Protein AF-0000000066665556 (afdb_homodimer)

Nearest PDB structures (foldseek):
  4lws-assembly3_A  TM=8.746E-01  e=1.032E-02  Thermomonospora curvata DSM 43183
  4j11-assembly1_B  TM=8.451E-01  e=8.480E-02  Bacillus anthracis str. Sterne
  4j7k-assembly1_B  TM=8.443E-01  e=8.480E-02  Bacillus anthracis str. Sterne
  3fav-assembly2_C  TM=8.714E-01  e=1.021E-01  Mycobacterium tuberculosis H37Rv
  4lws-assembly3_A  TM=8.741E-01  e=1.032E-02  Thermomonospora curvata DSM 43183

Foldseek 3Di:
DPPPPPPLPQPPPVLVVVLVVLVVVLVVLVVVLVVVVVVLVVCLVPDDDDVNVVVVVVNVVVSVVSVVVNVVSVVSSVVSVVSNVVSVVVVVVVVVVVVVVPPD/DPPPPPPLPQPPPVLVVVLVVLVVVLVVLVVVLVVVVVVLVVCLVPDDDDVNVVVVVVNVVVSVVSVVVNVVSVVSSVVSVVSNVVSVVVVVVVVVVVVVVPPD

Solvent-accessible surface area (backbone atoms only — not comparable to full-atom values): 11334 Å² total; per-residue (Å²): 131,77,70,74,72,77,73,75,70,71,64,52,74,61,50,58,52,48,33,51,49,36,50,50,51,40,50,51,49,53,52,48,52,51,53,47,49,52,50,51,56,55,46,57,75,77,48,73,59,71,66,42,53,52,43,52,51,36,47,51,51,26,53,54,31,47,50,51,26,42,53,32,33,51,52,42,34,50,53,42,49,52,50,53,53,52,37,52,53,53,52,55,50,51,53,55,53,50,62,60,62,69,58,123,131,79,70,76,73,78,73,77,70,71,63,52,73,61,52,59,51,48,33,51,50,36,51,50,52,41,51,52,48,53,52,48,51,51,54,47,49,53,52,52,55,57,45,58,74,76,46,71,60,73,65,41,52,53,45,53,51,36,48,52,51,26,53,55,30,46,48,52,26,41,52,32,33,50,51,42,34,51,54,42,50,52,50,51,52,52,36,53,53,52,53,55,50,52,52,55,52,51,62,60,62,69,61,124

Structure (mmCIF, N/CA/C/O backbone):
data_AF-0000000066665556-model_v1
#
loop_
_entity.id
_entity.type
_entity.pdbx_description
1 polymer 'ESAT-6-like protein'
#
loop_
_atom_site.group_PDB
_atom_site.id
_atom_site.type_symbol
_atom_site.label_atom_id
_atom_site.label_alt_id
_atom_site.label_comp_id
_atom_site.label_asym_id
_atom_site.label_entity_id
_atom_site.label_seq_id
_atom_site.pdbx_PDB_ins_code
_atom_site.Cartn_x
_atom_site.Cartn_y
_atom_site.Cartn_z
_atom_site.occupancy
_atom_site.B_iso_or_equiv
_atom_site.auth_seq_id
_atom_site.auth_comp_id
_atom_site.auth_asym_id
_atom_site.auth_atom_id
_atom_site.pdbx_PDB_model_num
ATOM 1 N N . MET A 1 1 ? 15.117 -45.438 -20.188 1 34.03 1 MET A N 1
ATOM 2 C CA . MET A 1 1 ? 14.805 -44.562 -19.062 1 34.03 1 MET A CA 1
ATOM 3 C C . MET A 1 1 ? 13.797 -43.5 -19.484 1 34.03 1 MET A C 1
ATOM 5 O O . MET A 1 1 ? 14.062 -42.688 -20.391 1 34.03 1 MET A O 1
ATOM 9 N N . THR A 1 2 ? 12.492 -43.781 -19.547 1 37.41 2 THR A N 1
ATOM 10 C CA . THR A 1 2 ? 11.391 -42.938 -19.984 1 37.41 2 THR A CA 1
ATOM 11 C C . THR A 1 2 ? 11.438 -41.594 -19.297 1 37.41 2 THR A C 1
ATOM 13 O O . THR A 1 2 ? 11.641 -41.5 -18.094 1 37.41 2 THR A O 1
ATOM 16 N N . ASP A 1 3 ? 12.016 -40.594 -19.922 1 39.34 3 ASP A N 1
ATOM 17 C CA . ASP A 1 3 ? 11.992 -39.25 -19.422 1 39.34 3 ASP A CA 1
ATOM 18 C C . ASP A 1 3 ? 10.68 -38.938 -18.703 1 39.34 3 ASP A C 1
ATOM 20 O O . ASP A 1 3 ? 9.602 -39.219 -19.219 1 39.34 3 ASP A O 1
ATOM 24 N N . PRO A 1 4 ? 10.656 -39.125 -17.344 1 40.84 4 PRO A N 1
ATOM 25 C CA . PRO A 1 4 ? 9.406 -38.844 -16.625 1 40.84 4 PRO A CA 1
ATOM 26 C C . PRO A 1 4 ? 8.594 -37.719 -17.25 1 40.84 4 PRO A C 1
ATOM 28 O O . PRO A 1 4 ? 9.172 -36.75 -17.766 1 40.84 4 PRO A O 1
ATOM 31 N N . ALA A 1 5 ? 7.605 -37.969 -18.078 1 41.66 5 ALA A N 1
ATOM 32 C CA . ALA A 1 5 ? 6.629 -37.062 -18.656 1 41.66 5 ALA A CA 1
ATOM 33 C C . ALA A 1 5 ? 6.371 -35.875 -17.734 1 41.66 5 ALA A C 1
ATOM 35 O O . ALA A 1 5 ? 6.148 -36.062 -16.531 1 41.66 5 ALA A O 1
ATOM 36 N N . VAL A 1 6 ? 7.129 -34.875 -17.672 1 41.03 6 VAL A N 1
ATOM 37 C CA . VAL A 1 6 ? 6.828 -33.625 -17 1 41.03 6 VAL A CA 1
ATOM 38 C C . VAL A 1 6 ? 5.324 -33.375 -17.031 1 41.03 6 VAL A C 1
ATOM 40 O O . VAL A 1 6 ? 4.754 -33.125 -18.094 1 41.03 6 VAL A O 1
ATOM 43 N N . THR A 1 7 ? 4.438 -34.25 -16.562 1 43.06 7 THR A N 1
ATOM 44 C CA . THR A 1 7 ? 3.018 -33.969 -16.375 1 43.06 7 THR A CA 1
ATOM 45 C C . THR A 1 7 ? 2.811 -32.5 -15.961 1 43.06 7 THR A C 1
ATOM 47 O O . THR A 1 7 ? 3.365 -32.062 -14.953 1 43.06 7 THR A O 1
ATOM 50 N N . PHE A 1 8 ? 3.012 -31.469 -16.766 1 47.81 8 PHE A N 1
ATOM 51 C CA . PHE A 1 8 ? 2.689 -30.062 -16.547 1 47.81 8 PHE A CA 1
ATOM 52 C C . PHE A 1 8 ? 1.391 -29.922 -15.766 1 47.81 8 PHE A C 1
ATOM 54 O O . PHE A 1 8 ? 0.344 -30.406 -16.188 1 47.81 8 PHE A O 1
ATOM 61 N N . ALA A 1 9 ? 1.322 -30.125 -14.594 1 50 9 ALA A N 1
ATOM 62 C CA . ALA A 1 9 ? 0.2 -29.969 -13.68 1 50 9 ALA A CA 1
ATOM 63 C C . ALA A 1 9 ? -0.62 -28.719 -14.031 1 50 9 ALA A C 1
ATOM 65 O O . ALA A 1 9 ? -0.061 -27.672 -14.328 1 50 9 ALA A O 1
ATOM 66 N N . LEU A 1 10 ? -1.85 -28.766 -14.555 1 59.59 10 LEU A N 1
ATOM 67 C CA . LEU A 1 10 ? -2.902 -27.766 -14.727 1 59.59 10 LEU A CA 1
ATOM 68 C C . LEU A 1 10 ? -2.793 -26.672 -13.68 1 59.59 10 LEU A C 1
ATOM 70 O O . LEU A 1 10 ? -2.52 -26.953 -12.508 1 59.59 10 LEU A O 1
ATOM 74 N N . VAL A 1 11 ? -2.348 -25.547 -14.164 1 63.66 11 VAL A N 1
ATOM 75 C CA . VAL A 1 11 ? -2.416 -24.406 -13.242 1 63.66 11 VAL A CA 1
ATOM 76 C C . VAL A 1 11 ? -3.748 -24.438 -12.492 1 63.66 11 VAL A C 1
ATOM 78 O O . VAL A 1 11 ? -4.816 -24.453 -13.117 1 63.66 11 VAL A O 1
ATOM 81 N N . PRO A 1 12 ? -3.773 -24.688 -11.109 1 71.12 12 PRO A N 1
ATOM 82 C CA . PRO A 1 12 ? -5.012 -24.672 -10.328 1 71.12 12 PRO A CA 1
ATOM 83 C C . PRO A 1 12 ? -5.828 -23.406 -10.547 1 71.12 12 PRO A C 1
ATOM 85 O O . PRO A 1 12 ? -5.27 -22.359 -10.859 1 71.12 12 PRO A O 1
ATOM 88 N N . ASP A 1 13 ? -7.18 -23.547 -10.695 1 81.5 13 ASP A N 1
ATOM 89 C CA . ASP A 1 13 ? -8.109 -22.422 -10.703 1 81.5 13 ASP A CA 1
ATOM 90 C C . ASP A 1 13 ? -7.688 -21.344 -9.703 1 81.5 13 ASP A C 1
ATOM 92 O O . ASP A 1 13 ? -7.965 -20.156 -9.898 1 81.5 13 ASP A O 1
ATOM 96 N N . GLU A 1 14 ? -6.91 -21.766 -8.773 1 85.5 14 GLU A N 1
ATOM 97 C CA . GLU A 1 14 ? -6.461 -20.891 -7.695 1 85.5 14 GLU A CA 1
ATOM 98 C C . GLU A 1 14 ? -5.449 -19.859 -8.203 1 85.5 14 GLU A C 1
ATOM 100 O O . GLU A 1 14 ? -5.355 -18.75 -7.668 1 85.5 14 GLU A O 1
ATOM 105 N N . VAL A 1 15 ? -4.766 -20.203 -9.281 1 90.25 15 VAL A N 1
ATOM 106 C CA . VAL A 1 15 ? -3.783 -19.281 -9.844 1 90.25 15 VAL A CA 1
ATOM 107 C C . VAL A 1 15 ? -4.496 -18.125 -10.547 1 90.25 15 VAL A C 1
ATOM 109 O O . VAL A 1 15 ? -4.09 -16.969 -10.43 1 90.25 15 VAL A O 1
ATOM 112 N N . THR A 1 16 ? -5.492 -18.5 -11.227 1 88.75 16 THR A N 1
ATOM 113 C CA . THR A 1 16 ? -6.289 -17.469 -11.883 1 88.75 16 THR A CA 1
ATOM 114 C C . THR A 1 16 ? -6.918 -16.531 -10.859 1 88.75 16 THR A C 1
ATOM 116 O O . THR A 1 16 ? -6.922 -15.312 -11.039 1 88.75 16 THR A O 1
ATOM 119 N N . ASP A 1 17 ? -7.414 -17.031 -9.758 1 92 17 ASP A N 1
ATOM 120 C CA . ASP A 1 17 ? -7.984 -16.234 -8.688 1 92 17 ASP A CA 1
ATOM 121 C C . ASP A 1 17 ? -6.926 -15.312 -8.07 1 92 17 ASP A C 1
ATOM 123 O O . ASP A 1 17 ? -7.211 -14.156 -7.754 1 92 17 ASP A O 1
ATOM 127 N N . ALA A 1 18 ? -5.777 -15.844 -7.918 1 94.06 18 ALA A N 1
ATOM 128 C CA . ALA A 1 18 ? -4.676 -15.047 -7.391 1 94.06 18 ALA A CA 1
ATOM 129 C C . ALA A 1 18 ? -4.359 -13.875 -8.312 1 94.06 18 ALA A C 1
ATOM 131 O O . ALA A 1 18 ? -4.062 -12.773 -7.848 1 94.06 18 ALA A O 1
ATOM 132 N N . GLY A 1 19 ? -4.363 -14.148 -9.586 1 94.12 19 GLY A N 1
ATOM 133 C CA . GLY A 1 19 ? -4.16 -13.078 -10.547 1 94.12 19 GLY A CA 1
ATOM 134 C C . GLY A 1 19 ? -5.18 -11.961 -10.422 1 94.12 19 GLY A C 1
ATOM 135 O O . GLY A 1 19 ? -4.824 -10.781 -10.461 1 94.12 19 GLY A O 1
ATOM 136 N N . ARG A 1 20 ? -6.379 -12.391 -10.242 1 93.75 20 ARG A N 1
ATOM 137 C CA . ARG A 1 20 ? -7.434 -11.398 -10.07 1 93.75 20 ARG A CA 1
ATOM 138 C C . ARG A 1 20 ? -7.219 -10.586 -8.789 1 93.75 20 ARG A C 1
ATOM 140 O O . ARG A 1 20 ? -7.402 -9.367 -8.781 1 93.75 20 ARG A O 1
ATOM 147 N N . TYR A 1 21 ? -6.902 -11.289 -7.785 1 94.12 21 TYR A N 1
ATOM 148 C CA . TYR A 1 21 ? -6.637 -10.625 -6.516 1 94.12 21 TYR A CA 1
ATOM 149 C C . TYR A 1 21 ? -5.523 -9.594 -6.66 1 94.12 21 TYR A C 1
ATOM 151 O O . TYR A 1 21 ? -5.648 -8.469 -6.18 1 94.12 21 TYR A O 1
ATOM 159 N N . VAL A 1 22 ? -4.457 -9.906 -7.309 1 96.44 22 VAL A N 1
ATOM 160 C CA . VAL A 1 22 ? -3.305 -9.031 -7.484 1 96.44 22 VAL A CA 1
ATOM 161 C C . VAL A 1 22 ? -3.709 -7.797 -8.289 1 96.44 22 VAL A C 1
ATOM 163 O O . VAL A 1 22 ? -3.33 -6.676 -7.957 1 96.44 22 VAL A O 1
ATOM 166 N N . GLN A 1 23 ? -4.477 -8.023 -9.266 1 95.38 23 GLN A N 1
ATOM 167 C CA . GLN A 1 23 ? -4.934 -6.914 -10.094 1 95.38 23 GLN A CA 1
ATOM 168 C C . GLN A 1 23 ? -5.816 -5.961 -9.297 1 95.38 23 GLN A C 1
ATOM 170 O O . GLN A 1 23 ? -5.688 -4.738 -9.414 1 95.38 23 GLN A O 1
ATOM 175 N N . GLN A 1 24 ? -6.66 -6.559 -8.508 1 95.69 24 GLN A N 1
ATOM 176 C CA . GLN A 1 24 ? -7.539 -5.742 -7.68 1 95.69 24 GLN A CA 1
ATOM 177 C C . GLN A 1 24 ? -6.742 -4.961 -6.641 1 95.69 24 GLN A C 1
ATOM 179 O O . GLN A 1 24 ? -7.035 -3.793 -6.375 1 95.69 24 GLN A O 1
ATOM 184 N N . ALA A 1 25 ? -5.805 -5.578 -6.066 1 95.69 25 ALA A N 1
ATOM 185 C CA . ALA A 1 25 ? -4.953 -4.914 -5.082 1 95.69 25 ALA A CA 1
ATOM 186 C C . ALA A 1 25 ? -4.207 -3.736 -5.703 1 95.69 25 ALA A C 1
ATOM 188 O O . ALA A 1 25 ? -4.145 -2.654 -5.117 1 95.69 25 ALA A O 1
ATOM 189 N N . ALA A 1 26 ? -3.666 -3.887 -6.891 1 95.62 26 ALA A N 1
ATOM 190 C CA . ALA A 1 26 ? -2.955 -2.82 -7.594 1 95.62 26 ALA A CA 1
ATOM 191 C C . ALA A 1 26 ? -3.885 -1.649 -7.895 1 95.62 26 ALA A C 1
ATOM 193 O O . ALA A 1 26 ? -3.521 -0.49 -7.691 1 95.62 26 ALA A O 1
ATOM 194 N N . ALA A 1 27 ? -5.039 -2.027 -8.32 1 95.81 27 ALA A N 1
ATOM 195 C CA . ALA A 1 27 ? -6.016 -0.994 -8.656 1 95.81 27 ALA A CA 1
ATOM 196 C C . ALA A 1 27 ? -6.402 -0.188 -7.418 1 95.81 27 ALA A C 1
ATOM 198 O O . ALA A 1 27 ? -6.504 1.04 -7.477 1 95.81 27 ALA A O 1
ATOM 199 N N . ASN A 1 28 ? -6.668 -0.927 -6.328 1 95 28 ASN A N 1
ATOM 200 C CA . ASN A 1 28 ? -7.012 -0.262 -5.074 1 95 28 ASN A CA 1
ATOM 201 C C . ASN A 1 28 ? -5.887 0.656 -4.602 1 95 28 ASN A C 1
ATOM 203 O O . ASN A 1 28 ? -6.145 1.74 -4.078 1 95 28 ASN A O 1
ATOM 207 N N . LEU A 1 29 ? -4.699 0.235 -4.809 1 95.69 29 LEU A N 1
ATOM 208 C CA . LEU A 1 29 ? -3.545 1.031 -4.406 1 95.69 29 LEU A CA 1
ATOM 209 C C . LEU A 1 29 ? -3.48 2.334 -5.195 1 95.69 29 LEU A C 1
ATOM 211 O O . LEU A 1 29 ? -3.309 3.408 -4.613 1 95.69 29 LEU A O 1
ATOM 215 N N . VAL A 1 30 ? -3.631 2.271 -6.469 1 95.19 30 VAL A N 1
ATOM 216 C CA . VAL A 1 30 ? -3.57 3.447 -7.332 1 95.19 30 VAL A CA 1
ATOM 217 C C . VAL A 1 30 ? -4.684 4.422 -6.961 1 95.19 30 VAL A C 1
ATOM 219 O O . VAL A 1 30 ? -4.457 5.629 -6.859 1 95.19 30 VAL A O 1
ATOM 222 N N . ALA A 1 31 ? -5.836 3.885 -6.742 1 95.38 31 ALA A N 1
ATOM 223 C CA . ALA A 1 31 ? -6.969 4.711 -6.344 1 95.38 31 ALA A CA 1
ATOM 224 C C . ALA A 1 31 ? -6.707 5.398 -5.008 1 95.38 31 ALA A C 1
ATOM 226 O O . ALA A 1 31 ? -7.008 6.586 -4.84 1 95.38 31 ALA A O 1
ATOM 227 N N . GLY A 1 32 ? -6.125 4.645 -4.078 1 93.5 32 GLY A N 1
ATOM 228 C CA . GLY A 1 32 ? -5.773 5.211 -2.785 1 93.5 32 GLY A CA 1
ATOM 229 C C . GLY A 1 32 ? -4.734 6.312 -2.883 1 93.5 32 GLY A C 1
ATOM 230 O O . GLY A 1 32 ? -4.855 7.348 -2.221 1 93.5 32 GLY A O 1
ATOM 231 N N . LEU A 1 33 ? -3.768 6.137 -3.713 1 95.56 33 LEU A N 1
ATOM 232 C CA . LEU A 1 33 ? -2.721 7.137 -3.898 1 95.56 33 LEU A CA 1
ATOM 233 C C . LEU A 1 33 ? -3.293 8.414 -4.496 1 95.56 33 LEU A C 1
ATOM 235 O O . LEU A 1 33 ? -2.932 9.516 -4.078 1 95.56 33 LEU A O 1
ATOM 239 N N . ARG A 1 34 ? -4.148 8.203 -5.461 1 96.12 34 ARG A N 1
ATOM 240 C CA . ARG A 1 34 ? -4.777 9.359 -6.098 1 96.12 34 ARG A CA 1
ATOM 241 C C . ARG A 1 34 ? -5.613 10.148 -5.094 1 96.12 34 ARG A C 1
ATOM 243 O O . ARG A 1 34 ? -5.5 11.367 -5.008 1 96.12 34 ARG A O 1
ATOM 250 N N . SER A 1 35 ? -6.461 9.43 -4.371 1 95.25 35 SER A N 1
ATOM 251 C CA . SER A 1 35 ? -7.301 10.062 -3.354 1 95.25 35 SER A CA 1
ATOM 252 C C . SER A 1 35 ? -6.453 10.75 -2.293 1 95.25 35 SER A C 1
ATOM 254 O O . SER A 1 35 ? -6.754 11.875 -1.888 1 95.25 35 SER A O 1
ATOM 256 N N . GLY A 1 36 ? -5.395 1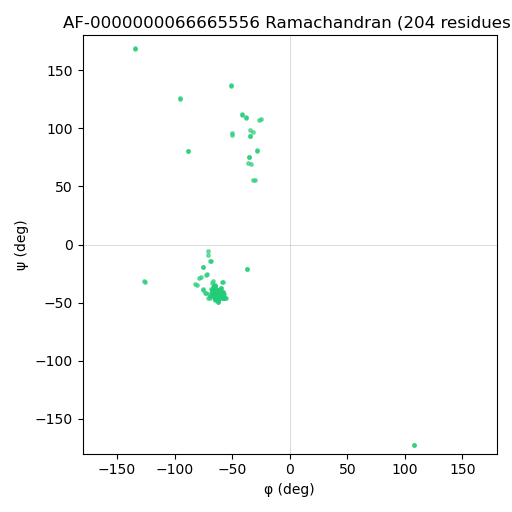0.078 -1.873 1 95.19 36 GLY A N 1
ATOM 257 C CA . GLY A 1 36 ? -4.492 10.664 -0.896 1 95.19 36 GLY A CA 1
ATOM 258 C C . GLY A 1 36 ? -3.807 11.922 -1.399 1 95.19 36 GLY A C 1
ATOM 259 O O . GLY A 1 36 ? -3.684 12.906 -0.665 1 95.19 36 GLY A O 1
ATOM 260 N N . SER A 1 37 ? -3.4 11.852 -2.617 1 96.5 37 SER A N 1
ATOM 261 C CA . SER A 1 37 ? -2.742 13.016 -3.201 1 96.5 37 SER A CA 1
ATOM 262 C C . SER A 1 37 ? -3.678 14.219 -3.236 1 96.5 37 SER A C 1
ATOM 264 O O . SER A 1 37 ? -3.268 15.336 -2.928 1 96.5 37 SER A O 1
ATOM 266 N N . ALA A 1 38 ? -4.902 13.984 -3.57 1 95.56 38 ALA A N 1
ATOM 267 C CA . ALA A 1 38 ? -5.891 15.055 -3.617 1 95.56 38 ALA A CA 1
ATO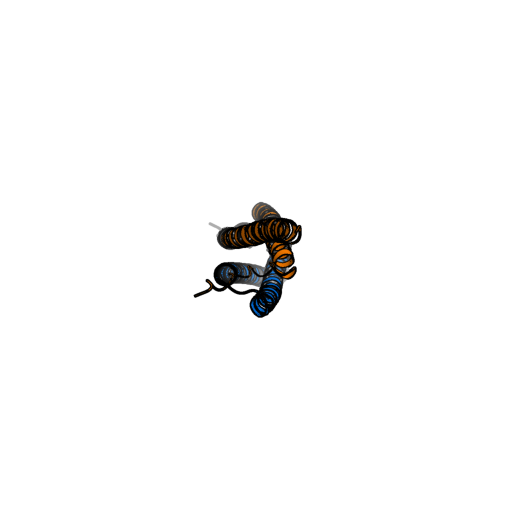M 268 C C . ALA A 1 38 ? -6.129 15.641 -2.23 1 95.56 38 ALA A C 1
ATOM 270 O O . ALA A 1 38 ? -6.227 16.859 -2.074 1 95.56 38 ALA A O 1
ATOM 271 N N . GLU A 1 39 ? -6.219 14.773 -1.275 1 92.19 39 GLU A N 1
ATOM 272 C CA . GLU A 1 39 ? -6.418 15.203 0.104 1 92.19 39 GLU A CA 1
ATOM 273 C C . GLU A 1 39 ? -5.242 16.047 0.592 1 92.19 39 GLU A C 1
ATOM 275 O O . GLU A 1 39 ? -5.438 17.109 1.179 1 92.19 39 GLU A O 1
ATOM 280 N N . VAL A 1 40 ? -4.039 15.625 0.329 1 95.25 40 VAL A N 1
ATOM 281 C CA . VAL A 1 40 ? -2.85 16.344 0.775 1 95.25 40 VAL A CA 1
ATOM 282 C C . VAL A 1 40 ? -2.752 17.688 0.054 1 95.25 40 VAL A C 1
ATOM 284 O O . VAL A 1 40 ? -2.447 18.703 0.672 1 95.25 40 VAL A O 1
ATOM 287 N N . ASP A 1 41 ? -3.012 17.688 -1.202 1 95.44 41 ASP A N 1
ATOM 288 C CA . ASP A 1 41 ? -3.004 18.938 -1.971 1 95.44 41 ASP A CA 1
ATOM 289 C C . ASP A 1 41 ? -3.988 19.938 -1.389 1 95.44 41 ASP A C 1
ATOM 291 O O . ASP A 1 41 ? -3.664 21.125 -1.258 1 95.44 41 ASP A O 1
ATOM 295 N N . GLY A 1 42 ? -5.188 19.469 -1.083 1 93.38 42 GLY A N 1
ATOM 296 C CA . GLY A 1 42 ? -6.18 20.328 -0.465 1 93.38 42 GLY A CA 1
ATOM 297 C C . GLY A 1 42 ? -5.746 20.875 0.885 1 93.38 42 GLY A C 1
ATOM 298 O O . GLY A 1 42 ? -5.914 22.062 1.17 1 93.38 42 GLY A O 1
ATOM 299 N N . LEU A 1 43 ? -5.176 20.062 1.647 1 93.06 43 LEU A N 1
ATOM 300 C CA . LEU A 1 43 ? -4.711 20.453 2.975 1 93.06 43 LEU A CA 1
ATOM 301 C C . LEU A 1 43 ? -3.625 21.516 2.877 1 93.06 43 LEU A C 1
ATOM 303 O O . LEU A 1 43 ? -3.602 22.469 3.672 1 93.06 43 LEU A O 1
ATOM 307 N N . MET A 1 44 ? -2.779 21.312 1.893 1 94 44 MET A N 1
ATOM 308 C CA . MET A 1 44 ? -1.646 22.219 1.735 1 94 44 MET A CA 1
ATOM 309 C C . MET A 1 44 ? -2.113 23.609 1.293 1 94 44 MET A C 1
ATOM 311 O O . MET A 1 44 ? -1.354 24.578 1.356 1 94 44 MET A O 1
ATOM 315 N N . THR A 1 45 ? -3.369 23.781 0.821 1 93 45 THR A N 1
ATOM 316 C CA . THR A 1 45 ? -3.908 25.094 0.433 1 93 45 THR A CA 1
ATOM 317 C C . THR A 1 45 ? -4.242 25.922 1.665 1 93 45 THR A C 1
ATOM 319 O O . THR A 1 45 ? -4.312 27.156 1.587 1 93 45 THR A O 1
ATOM 322 N N . THR A 1 46 ? -4.414 25.359 2.85 1 88.38 46 THR A N 1
ATOM 323 C CA . THR A 1 46 ? -4.887 26.078 4.02 1 88.38 46 THR A CA 1
ATOM 324 C C . THR A 1 46 ? -3.93 25.906 5.195 1 88.38 46 THR A C 1
ATOM 326 O O . THR A 1 46 ? -3.863 26.75 6.086 1 88.38 46 THR A O 1
ATOM 329 N N . TRP A 1 47 ? -3.283 24.797 5.293 1 90.88 47 TRP A N 1
ATOM 330 C CA . TRP A 1 47 ? -2.363 24.469 6.379 1 90.88 47 TRP A CA 1
ATOM 331 C C . TRP A 1 47 ? -0.926 24.797 5.996 1 90.88 47 TRP A C 1
ATOM 333 O O . TRP A 1 47 ? -0.42 24.328 4.977 1 90.88 47 TRP A O 1
ATOM 343 N N . HIS A 1 48 ? -0.289 25.578 6.809 1 91.5 48 HIS A N 1
ATOM 344 C CA . HIS A 1 48 ? 1.066 26.031 6.523 1 91.5 48 HIS A CA 1
ATOM 345 C C . HIS A 1 48 ? 1.964 25.906 7.75 1 91.5 48 HIS A C 1
ATOM 347 O O . HIS A 1 48 ? 1.483 25.609 8.844 1 91.5 48 HIS A O 1
ATOM 353 N N . GLY A 1 49 ? 3.322 26.078 7.488 1 91.38 49 GLY A N 1
ATOM 354 C CA . GLY A 1 49 ? 4.277 26.016 8.586 1 91.38 49 GLY A CA 1
ATOM 355 C C . GLY A 1 49 ? 5.121 24.766 8.586 1 91.38 49 GLY A C 1
ATOM 356 O O . GLY A 1 49 ? 5.043 23.953 7.656 1 91.38 49 GLY A O 1
ATOM 357 N N . THR A 1 50 ? 5.867 24.594 9.602 1 93.38 50 THR A N 1
ATOM 358 C CA . THR A 1 50 ? 6.867 23.531 9.68 1 93.38 50 THR A CA 1
ATOM 359 C C . THR A 1 50 ? 6.203 22.156 9.688 1 93.38 50 THR A C 1
ATOM 361 O O . THR A 1 50 ? 6.684 21.219 9.047 1 93.38 50 THR A O 1
ATOM 364 N N . ALA A 1 51 ? 5.152 22.094 10.406 1 93.31 51 ALA A N 1
ATOM 365 C CA . ALA A 1 51 ? 4.457 20.797 10.484 1 93.31 51 ALA A CA 1
ATOM 366 C C . ALA A 1 51 ? 3.855 20.422 9.133 1 93.31 51 ALA A C 1
ATOM 368 O O . ALA A 1 51 ? 3.895 19.266 8.734 1 93.31 51 ALA A O 1
ATOM 369 N N . ALA A 1 52 ? 3.275 21.328 8.469 1 93.88 52 ALA A N 1
ATOM 370 C CA . ALA A 1 52 ? 2.713 21.109 7.141 1 93.88 52 ALA A CA 1
ATOM 371 C C . ALA A 1 52 ? 3.781 20.625 6.164 1 93.88 52 ALA A C 1
ATOM 373 O O . ALA A 1 52 ? 3.555 19.688 5.398 1 93.88 52 ALA A O 1
ATOM 374 N N . THR A 1 53 ? 4.91 21.266 6.199 1 96.44 53 THR A N 1
ATOM 375 C CA . THR A 1 53 ? 6.023 20.875 5.336 1 96.44 53 THR A CA 1
ATOM 376 C C . THR A 1 53 ? 6.48 19.453 5.637 1 96.44 53 THR A C 1
ATOM 378 O O . THR A 1 53 ? 6.723 18.672 4.719 1 96.44 53 THR A O 1
ATOM 381 N N . ALA A 1 54 ? 6.57 19.172 6.871 1 97 54 ALA A N 1
ATOM 382 C CA . ALA A 1 54 ? 6.965 17.812 7.266 1 97 54 ALA A CA 1
ATOM 383 C C . ALA A 1 54 ? 5.934 16.781 6.809 1 97 54 ALA A C 1
ATOM 385 O O . ALA A 1 54 ? 6.293 15.688 6.387 1 97 54 ALA A O 1
ATOM 386 N N . TYR A 1 55 ? 4.711 17.188 6.949 1 96.81 55 TYR A N 1
ATOM 387 C CA . TYR A 1 55 ? 3.641 16.297 6.527 1 96.81 55 TYR A CA 1
ATOM 388 C C . TYR A 1 55 ? 3.695 16.047 5.023 1 96.81 55 TYR A C 1
ATOM 390 O O . TYR A 1 55 ? 3.545 14.922 4.566 1 96.81 55 TYR A O 1
ATOM 398 N N . ALA A 1 56 ? 3.854 17 4.23 1 97.19 56 ALA A N 1
ATOM 399 C CA . ALA A 1 56 ? 3.953 16.859 2.781 1 97.19 56 ALA A CA 1
ATOM 400 C C . ALA A 1 56 ? 5.137 15.977 2.395 1 97.19 56 ALA A C 1
ATOM 402 O O . ALA A 1 56 ? 5.035 15.156 1.48 1 97.19 56 ALA A O 1
ATOM 403 N N . ALA A 1 57 ? 6.176 16.172 3.072 1 97.94 57 ALA A N 1
ATOM 404 C CA . ALA A 1 57 ? 7.359 15.344 2.816 1 97.94 57 ALA A CA 1
ATOM 405 C C . ALA A 1 57 ? 7.094 13.883 3.154 1 97.94 57 ALA A C 1
ATOM 407 O O . ALA A 1 57 ? 7.516 12.984 2.424 1 97.94 57 ALA A O 1
ATOM 408 N N . ALA A 1 58 ? 6.398 13.695 4.25 1 97.62 58 ALA A N 1
ATOM 409 C CA . ALA A 1 58 ? 6.051 12.336 4.645 1 97.62 58 ALA A CA 1
ATOM 410 C C . ALA A 1 58 ? 5.102 11.695 3.635 1 97.62 58 ALA A C 1
ATOM 412 O O . ALA A 1 58 ? 5.188 10.5 3.361 1 97.62 58 ALA A O 1
ATOM 413 N N . TRP A 1 59 ? 4.238 12.555 3.129 1 97.75 59 TRP A N 1
ATOM 414 C CA . TRP A 1 59 ? 3.367 12.047 2.076 1 97.75 59 TRP A CA 1
ATOM 415 C C . TRP A 1 59 ? 4.176 11.648 0.847 1 97.75 59 TRP A C 1
ATOM 417 O O . TRP A 1 59 ? 3.914 10.609 0.234 1 97.75 59 TRP A O 1
ATOM 427 N N . ASP A 1 60 ? 5.102 12.445 0.473 1 97.81 60 ASP A N 1
ATOM 428 C CA . ASP A 1 60 ? 5.941 12.117 -0.674 1 97.81 60 ASP A CA 1
ATOM 429 C C . ASP A 1 60 ? 6.656 10.781 -0.462 1 97.81 60 ASP A C 1
ATOM 431 O O . ASP A 1 60 ? 6.742 9.969 -1.38 1 97.81 60 ASP A O 1
ATOM 435 N N . GLU A 1 61 ? 7.121 10.562 0.699 1 97.5 61 GLU A N 1
ATOM 436 C CA . GLU A 1 61 ? 7.754 9.297 1.038 1 97.5 61 GLU A CA 1
ATOM 437 C C . GLU A 1 61 ? 6.766 8.133 0.932 1 97.5 61 GLU A C 1
ATOM 439 O O . GLU A 1 61 ? 7.086 7.086 0.369 1 97.5 61 GLU A O 1
ATOM 444 N N . THR A 1 62 ? 5.598 8.375 1.477 1 97.81 62 THR A N 1
ATOM 445 C CA . THR A 1 62 ? 4.539 7.375 1.398 1 97.81 62 THR A CA 1
ATOM 446 C C . THR A 1 62 ? 4.219 7.035 -0.055 1 97.81 62 THR A C 1
ATOM 448 O O . THR A 1 62 ? 4.105 5.863 -0.414 1 97.81 62 THR A O 1
ATOM 451 N N . HIS A 1 63 ? 4.094 8.062 -0.879 1 97.38 63 HIS A N 1
ATOM 452 C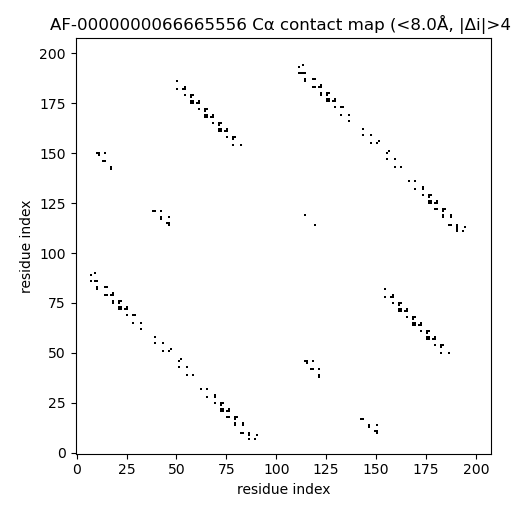 CA . HIS A 1 63 ? 3.768 7.906 -2.291 1 97.38 63 HIS A CA 1
ATOM 453 C C . HIS A 1 63 ? 4.832 7.086 -3.016 1 97.38 63 HIS A C 1
ATOM 455 O O . HIS A 1 63 ? 4.504 6.176 -3.779 1 97.38 63 HIS A O 1
ATOM 461 N N . ARG A 1 64 ? 6.082 7.332 -2.723 1 97.69 64 ARG A N 1
ATOM 462 C CA . ARG A 1 64 ? 7.176 6.598 -3.348 1 97.69 64 ARG A CA 1
ATOM 463 C C . ARG A 1 64 ? 7.164 5.133 -2.922 1 97.69 64 ARG A C 1
ATOM 465 O O . ARG A 1 64 ? 7.316 4.234 -3.754 1 97.69 64 ARG A O 1
ATOM 472 N N . ALA A 1 65 ? 6.949 4.93 -1.625 1 97.31 65 ALA A N 1
ATOM 473 C CA . ALA A 1 65 ? 6.887 3.559 -1.125 1 97.31 65 ALA A CA 1
ATOM 474 C C . ALA A 1 65 ? 5.719 2.799 -1.75 1 97.31 65 ALA A C 1
ATOM 476 O O . ALA A 1 65 ? 5.848 1.621 -2.09 1 97.31 65 ALA A O 1
ATOM 477 N N . ALA A 1 66 ? 4.602 3.447 -1.917 1 97.88 66 ALA A N 1
ATOM 478 C CA . ALA A 1 66 ? 3.42 2.818 -2.498 1 97.88 66 ALA A CA 1
ATOM 479 C C . ALA A 1 66 ? 3.664 2.43 -3.953 1 97.88 66 ALA A C 1
ATOM 481 O O . ALA A 1 66 ? 3.158 1.407 -4.422 1 97.88 66 ALA A O 1
ATOM 482 N N . LEU A 1 67 ? 4.418 3.254 -4.633 1 96.94 67 LEU A N 1
ATOM 483 C CA . LEU A 1 67 ? 4.73 2.938 -6.023 1 96.94 67 LEU A CA 1
ATOM 484 C C . LEU A 1 67 ? 5.582 1.675 -6.117 1 96.94 67 LEU A C 1
ATOM 486 O O . LEU A 1 67 ? 5.434 0.89 -7.055 1 96.94 67 LEU A O 1
ATOM 490 N N . SER A 1 68 ? 6.434 1.569 -5.172 1 97.25 68 SER A N 1
ATOM 491 C CA . SER A 1 68 ? 7.207 0.333 -5.129 1 97.25 68 SER A CA 1
ATOM 492 C C . SER A 1 68 ? 6.301 -0.879 -4.941 1 97.25 68 SER A C 1
ATOM 494 O O . SER A 1 68 ? 6.543 -1.938 -5.523 1 97.25 68 SER A O 1
ATOM 496 N N . VAL A 1 69 ? 5.281 -0.778 -4.141 1 97.44 69 VAL A N 1
ATOM 497 C CA . VAL A 1 69 ? 4.312 -1.853 -3.955 1 97.44 69 VAL A CA 1
ATOM 498 C C . VAL A 1 69 ? 3.602 -2.139 -5.277 1 97.44 69 VAL A C 1
ATOM 500 O O . VAL A 1 69 ? 3.418 -3.299 -5.648 1 97.44 69 VAL A O 1
ATOM 503 N N . PHE A 1 70 ? 3.242 -1.121 -5.988 1 96.62 70 PHE A N 1
ATOM 504 C CA . PHE A 1 70 ? 2.568 -1.275 -7.273 1 96.62 70 PHE A CA 1
ATOM 505 C C . PHE A 1 70 ? 3.432 -2.072 -8.242 1 96.62 70 PHE A C 1
ATOM 507 O O . PHE A 1 70 ? 2.939 -2.975 -8.922 1 96.62 70 PHE A O 1
ATOM 514 N N . GLU A 1 71 ? 4.695 -1.74 -8.281 1 97 71 GLU A N 1
ATOM 515 C CA . GLU A 1 71 ? 5.617 -2.436 -9.172 1 97 71 GLU A CA 1
ATOM 516 C C . GLU A 1 71 ? 5.707 -3.918 -8.828 1 97 71 GLU A C 1
ATOM 518 O O . GLU A 1 71 ? 5.711 -4.77 -9.719 1 97 71 GLU A O 1
ATOM 523 N N . ALA A 1 72 ? 5.793 -4.191 -7.562 1 97.25 72 ALA A N 1
ATOM 524 C CA . ALA A 1 72 ? 5.859 -5.586 -7.125 1 97.25 72 ALA A CA 1
ATOM 525 C C . ALA A 1 72 ? 4.57 -6.328 -7.465 1 97.25 72 ALA A C 1
ATOM 527 O O . ALA A 1 72 ? 4.605 -7.488 -7.887 1 97.25 72 ALA A O 1
ATOM 528 N N . LEU A 1 73 ? 3.434 -5.68 -7.336 1 97.56 73 LEU A N 1
ATOM 529 C CA . LEU A 1 73 ? 2.15 -6.273 -7.699 1 97.56 73 LEU A CA 1
ATOM 530 C C . LEU A 1 73 ? 2.074 -6.531 -9.203 1 97.56 73 LEU A C 1
ATOM 532 O O . LEU A 1 73 ? 1.541 -7.555 -9.633 1 97.56 73 LEU A O 1
ATOM 536 N N . ALA A 1 74 ? 2.584 -5.59 -9.945 1 96.12 74 ALA A N 1
ATOM 537 C CA . ALA A 1 74 ? 2.609 -5.754 -11.398 1 96.12 74 ALA A CA 1
ATOM 538 C C . ALA A 1 74 ? 3.457 -6.957 -11.797 1 96.12 74 ALA A C 1
ATOM 540 O O . ALA A 1 74 ? 3.061 -7.738 -12.664 1 96.12 74 ALA A O 1
ATOM 541 N N . ASP A 1 75 ? 4.574 -7.078 -11.164 1 96.44 75 ASP A N 1
ATOM 542 C CA . ASP A 1 75 ? 5.445 -8.227 -11.414 1 96.44 75 ASP A CA 1
ATOM 543 C C . ASP A 1 75 ? 4.734 -9.539 -11.094 1 96.44 75 ASP A C 1
ATOM 545 O O . ASP A 1 75 ? 4.859 -10.516 -11.828 1 96.44 75 ASP A O 1
ATOM 549 N N . MET A 1 76 ? 4.008 -9.539 -10.047 1 97.5 76 MET A N 1
ATOM 550 C CA . MET A 1 76 ? 3.262 -10.727 -9.648 1 97.5 76 MET A CA 1
ATOM 551 C C . MET A 1 76 ? 2.188 -11.062 -10.68 1 97.5 76 MET A C 1
ATOM 553 O O . MET A 1 76 ? 2.023 -12.227 -11.055 1 97.5 76 MET A O 1
ATOM 557 N N . ALA A 1 77 ? 1.468 -10.062 -11.062 1 95.69 77 ALA A N 1
ATOM 558 C CA . ALA A 1 77 ? 0.424 -10.266 -12.062 1 95.69 77 ALA A CA 1
ATOM 559 C C . ALA A 1 77 ? 1.005 -10.828 -13.359 1 95.69 77 ALA A C 1
ATOM 561 O O . ALA A 1 77 ? 0.417 -11.727 -13.969 1 95.69 77 ALA A O 1
ATOM 562 N N . GLU A 1 78 ? 2.125 -10.328 -13.773 1 95.88 78 GLU A N 1
ATOM 563 C CA . GLU A 1 78 ? 2.793 -10.805 -14.984 1 95.88 78 GLU A CA 1
ATOM 564 C C . GLU A 1 78 ? 3.184 -12.273 -14.852 1 95.88 78 GLU A C 1
ATOM 566 O O . GLU A 1 78 ? 2.969 -13.062 -15.773 1 95.88 78 GLU A O 1
ATOM 571 N N . LEU A 1 79 ? 3.783 -12.625 -13.758 1 94.25 79 LEU A N 1
ATOM 572 C CA . LEU A 1 79 ? 4.168 -14.008 -13.5 1 94.25 79 LEU A CA 1
ATOM 573 C C . LEU A 1 79 ? 2.959 -14.93 -13.602 1 94.25 79 LEU A C 1
ATOM 575 O O . LEU A 1 79 ? 3.021 -15.969 -14.266 1 94.25 79 LEU A O 1
ATOM 579 N N . LEU A 1 80 ? 1.859 -14.547 -13 1 94.38 80 LEU A N 1
ATOM 580 C CA . LEU A 1 80 ? 0.651 -15.367 -13.023 1 94.38 80 LEU A CA 1
ATOM 581 C C . LEU A 1 80 ? 0.078 -15.453 -14.43 1 94.38 80 LEU A C 1
ATOM 583 O O . LEU A 1 80 ? -0.457 -16.484 -14.828 1 94.38 80 LEU A O 1
ATOM 587 N N . GLY A 1 81 ? 0.146 -14.398 -15.156 1 92.81 81 GLY A N 1
ATOM 588 C CA . GLY A 1 81 ? -0.271 -14.414 -16.547 1 92.81 81 GLY A CA 1
ATOM 589 C C . GLY A 1 81 ? 0.504 -15.406 -17.391 1 92.81 81 GLY A C 1
ATOM 590 O O . GLY A 1 81 ? -0.083 -16.156 -18.188 1 92.81 81 GLY A O 1
ATOM 591 N N . VAL A 1 82 ? 1.747 -15.43 -17.266 1 91 82 VAL A N 1
ATOM 592 C CA . VAL A 1 82 ? 2.619 -16.344 -17.984 1 91 82 VAL A CA 1
ATOM 593 C C . VAL A 1 82 ? 2.264 -17.797 -17.625 1 91 82 VAL A C 1
ATOM 595 O O . VAL A 1 82 ? 2.205 -18.656 -18.5 1 91 82 VAL A O 1
ATOM 598 N N . VAL A 1 83 ? 2.027 -18.016 -16.359 1 91.38 83 VAL A N 1
ATOM 599 C CA . VAL A 1 83 ? 1.695 -19.359 -15.875 1 91.38 83 VAL A CA 1
ATOM 600 C C . VAL A 1 83 ? 0.386 -19.828 -16.516 1 91.38 83 VAL A C 1
ATOM 602 O O . VAL A 1 83 ? 0.287 -20.953 -16.984 1 91.38 83 VAL A O 1
ATOM 605 N N . VAL A 1 84 ? -0.629 -19 -16.516 1 87.12 84 VAL A N 1
ATOM 606 C CA . VAL A 1 84 ? -1.936 -19.344 -17.078 1 87.12 84 VAL A CA 1
ATOM 607 C C . VAL A 1 84 ? -1.809 -19.594 -18.578 1 87.12 84 VAL A C 1
ATOM 609 O O . VAL A 1 84 ? -2.369 -20.547 -19.094 1 87.12 84 VAL A O 1
ATOM 612 N N . ASP A 1 85 ? -1.064 -18.812 -19.266 1 87.19 85 ASP A N 1
ATOM 613 C CA . ASP A 1 85 ? -0.866 -18.969 -20.703 1 87.19 85 ASP A CA 1
ATOM 614 C C . ASP A 1 85 ? -0.178 -20.281 -21.031 1 87.19 85 ASP A C 1
ATOM 616 O O . ASP A 1 85 ? -0.586 -20.984 -21.969 1 87.19 85 ASP A O 1
ATOM 620 N N . ARG A 1 86 ? 0.819 -20.578 -20.328 1 83.81 86 ARG A N 1
ATOM 621 C CA . ARG A 1 86 ? 1.56 -21.812 -20.562 1 83.81 86 ARG A CA 1
ATOM 622 C C . ARG A 1 86 ? 0.688 -23.031 -20.281 1 83.81 86 ARG A C 1
ATOM 624 O O . ARG A 1 86 ? 0.792 -24.047 -20.969 1 83.81 86 ARG A O 1
ATOM 631 N N . SER A 1 87 ? -0.102 -22.922 -19.281 1 81.06 87 SER A N 1
ATOM 632 C CA . SER A 1 87 ? -0.981 -24.047 -18.953 1 81.06 87 SER A CA 1
ATOM 633 C C . SER A 1 87 ? -1.998 -24.297 -20.062 1 81.06 87 SER A C 1
ATOM 635 O O . SER A 1 87 ? -2.328 -25.453 -20.344 1 81.06 87 SER A O 1
ATOM 637 N N . GLN A 1 88 ? -2.498 -23.312 -20.641 1 77.81 88 GLN A N 1
ATOM 638 C CA . GLN A 1 88 ? -3.459 -23.422 -21.719 1 77.81 88 GLN A CA 1
ATOM 639 C C . GLN A 1 88 ? -2.818 -24.062 -22.953 1 77.81 88 GLN A C 1
ATOM 641 O O . GLN A 1 88 ? -3.439 -24.875 -23.641 1 77.81 88 GLN A O 1
ATOM 646 N N . VAL A 1 89 ? -1.647 -23.766 -23.281 1 75.12 89 VAL A N 1
ATOM 647 C CA . VAL A 1 89 ? -0.917 -24.297 -24.422 1 75.12 89 VAL A CA 1
ATOM 648 C C . VAL A 1 89 ? -0.638 -25.781 -24.203 1 75.12 89 VAL A C 1
ATOM 650 O O . VAL A 1 89 ? -0.816 -26.594 -25.125 1 75.12 89 VAL A O 1
ATOM 653 N N . THR A 1 90 ? -0.259 -26.125 -22.969 1 71.25 90 THR A N 1
ATOM 654 C CA . THR A 1 90 ? 0.051 -27.5 -22.641 1 71.25 90 THR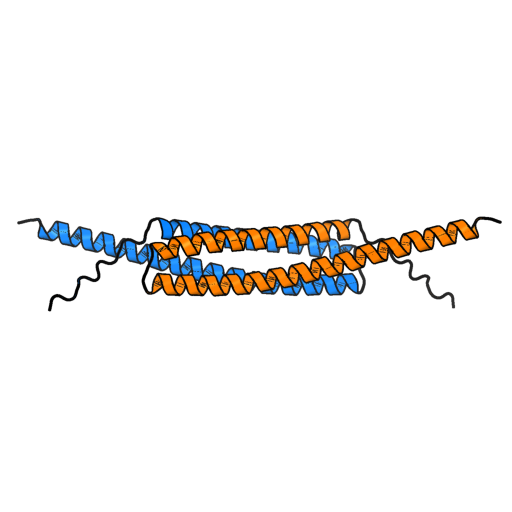 A CA 1
ATOM 655 C C . THR A 1 90 ? -1.206 -28.375 -22.703 1 71.25 90 THR A C 1
ATOM 657 O O . THR A 1 90 ? -1.166 -29.5 -23.188 1 71.25 90 THR A O 1
ATOM 660 N N . ASP A 1 91 ? -2.322 -27.828 -22.234 1 68.25 91 ASP A N 1
ATOM 661 C CA . ASP A 1 91 ? -3.574 -28.578 -22.266 1 68.25 91 ASP A CA 1
ATOM 662 C C . ASP A 1 91 ? -4.031 -28.828 -23.703 1 68.25 91 ASP A C 1
ATOM 664 O O . ASP A 1 91 ? -4.48 -29.922 -24.047 1 68.25 91 ASP A O 1
ATOM 668 N N . THR A 1 92 ? -3.963 -27.797 -24.531 1 66.44 92 THR A N 1
ATOM 669 C CA . THR A 1 92 ? -4.367 -27.922 -25.922 1 66.44 92 THR A CA 1
ATOM 670 C C . THR A 1 92 ? -3.443 -28.891 -26.672 1 66.44 92 THR A C 1
ATOM 672 O O . THR A 1 92 ? -3.893 -29.641 -27.531 1 66.44 92 THR A O 1
ATOM 675 N N . GLY A 1 93 ? -2.158 -28.906 -26.328 1 61.5 93 GLY A N 1
ATOM 676 C CA . GLY A 1 93 ? -1.209 -29.797 -26.969 1 61.5 93 GLY A CA 1
ATOM 677 C C . GLY A 1 93 ? -1.426 -31.25 -26.609 1 61.5 93 GLY A C 1
ATOM 678 O O . GLY A 1 93 ? -1.3 -32.125 -27.453 1 61.5 93 GLY A O 1
ATOM 679 N N . THR A 1 94 ? -1.687 -31.531 -25.328 1 59.16 94 THR A N 1
ATOM 680 C CA . THR A 1 94 ? -1.924 -32.906 -24.875 1 59.16 94 THR A CA 1
ATOM 681 C C . THR A 1 94 ? -3.23 -33.438 -25.453 1 59.16 94 THR A C 1
ATOM 683 O O . THR A 1 94 ? -3.303 -34.594 -25.859 1 59.16 94 THR A O 1
ATOM 686 N N . ALA A 1 95 ? -4.254 -32.625 -25.531 1 62.34 95 ALA A N 1
ATOM 687 C CA . ALA A 1 95 ? -5.523 -33.062 -26.125 1 62.34 95 ALA A CA 1
ATOM 688 C C . ALA A 1 95 ? -5.355 -33.438 -27.594 1 62.34 95 ALA A C 1
ATOM 690 O O . ALA A 1 95 ? -5.93 -34.406 -28.047 1 62.34 95 ALA A O 1
ATOM 691 N N . THR A 1 96 ? -4.629 -32.688 -28.266 1 59.34 96 THR A N 1
ATOM 692 C CA . THR A 1 96 ? -4.406 -32.969 -29.688 1 59.34 96 THR A CA 1
ATOM 693 C C . THR A 1 96 ? -3.609 -34.25 -29.875 1 59.34 96 THR A C 1
ATOM 695 O O . THR A 1 96 ? -3.906 -35.062 -30.766 1 59.34 96 THR A O 1
ATOM 698 N N . ALA A 1 97 ? -2.693 -34.625 -28.953 1 58.41 97 ALA A N 1
ATOM 699 C CA . ALA A 1 97 ? -1.858 -35.844 -29.047 1 58.41 97 ALA A CA 1
ATOM 700 C C . ALA A 1 97 ? -2.66 -37.094 -28.719 1 58.41 97 ALA A C 1
ATOM 702 O O . ALA A 1 97 ? -2.486 -38.125 -29.359 1 58.41 97 ALA A O 1
ATOM 703 N N . VAL A 1 98 ? -3.504 -37.062 -27.812 1 60.28 98 VAL A N 1
ATOM 704 C CA . VAL A 1 98 ? -4.316 -38.188 -27.406 1 60.28 98 VAL A CA 1
ATOM 705 C C . VAL A 1 98 ? -5.344 -38.5 -28.484 1 60.28 98 VAL A C 1
ATOM 707 O O . VAL A 1 98 ? -5.574 -39.688 -28.812 1 60.28 98 VAL A O 1
ATOM 710 N N . SER A 1 99 ? -5.973 -37.438 -28.938 1 60.22 99 SER A N 1
ATOM 711 C CA . SER A 1 99 ? -6.953 -37.656 -30 1 60.22 99 SER A CA 1
ATOM 712 C C . SER A 1 99 ? -6.312 -38.312 -31.219 1 60.22 99 SER A C 1
ATOM 714 O O . SER A 1 99 ? -6.945 -39.094 -31.906 1 60.22 99 SER A O 1
ATOM 716 N N . SER A 1 100 ? -5.062 -38 -31.438 1 59.88 100 SER A N 1
ATOM 717 C CA . SER A 1 100 ? -4.395 -38.531 -32.625 1 59.88 100 SER A CA 1
ATOM 718 C C . SER A 1 100 ? -3.975 -40 -32.375 1 59.88 100 SER A C 1
ATOM 720 O O . SER A 1 100 ? -3.852 -40.781 -33.344 1 59.88 100 SER A O 1
ATOM 722 N N . LEU A 1 101 ? -3.705 -40.375 -31.094 1 57.47 101 LEU A N 1
ATOM 723 C CA . LEU A 1 101 ? -3.25 -41.75 -30.844 1 57.47 101 LEU A CA 1
ATOM 724 C C . LEU A 1 101 ? -4.426 -42.719 -30.812 1 57.47 101 LEU A C 1
ATOM 726 O O . LEU A 1 101 ? -4.246 -43.906 -30.984 1 57.47 101 LEU A O 1
ATOM 730 N N . ASP A 1 102 ? -5.562 -42.312 -30.312 1 54.38 102 ASP A N 1
ATOM 731 C CA . ASP A 1 102 ? -6.664 -43.25 -30.203 1 54.38 102 ASP A CA 1
ATOM 732 C C . ASP A 1 102 ? -7.242 -43.594 -31.578 1 54.38 102 ASP A C 1
ATOM 734 O O . ASP A 1 102 ? -8.211 -44.344 -31.672 1 54.38 102 ASP A O 1
ATOM 738 N N . LEU A 1 103 ? -6.793 -42.969 -32.625 1 48.06 103 LEU A N 1
ATOM 739 C CA . LEU A 1 103 ? -7.434 -43.469 -33.844 1 48.06 103 LEU A CA 1
ATOM 740 C C . LEU A 1 103 ? -6.66 -44.656 -34.406 1 48.06 103 LEU A C 1
ATOM 742 O O . LEU A 1 103 ? -5.48 -44.531 -34.75 1 48.06 103 LEU A O 1
ATOM 746 N N . PRO A 1 104 ? -6.859 -45.906 -33.844 1 43.78 104 PRO A N 1
ATOM 747 C CA . PRO A 1 104 ? -6.465 -47 -34.719 1 43.78 104 PRO A CA 1
ATOM 748 C C . PRO A 1 104 ? -7.203 -46.969 -36.062 1 43.78 104 PRO A C 1
ATOM 750 O O . PRO A 1 104 ? -8.273 -46.344 -36.156 1 43.78 104 PRO A O 1
ATOM 753 N N . MET B 1 1 ? 9.305 47.125 19.594 1 34.09 1 MET B N 1
ATOM 754 C CA . MET B 1 1 ? 9.133 46.188 18.5 1 34.09 1 MET B CA 1
ATOM 755 C C . MET B 1 1 ? 8.281 45 18.938 1 34.09 1 MET B C 1
ATOM 757 O O . MET B 1 1 ? 8.664 44.25 19.859 1 34.09 1 MET B O 1
ATOM 761 N N . THR B 1 2 ? 6.945 45.125 19.016 1 37.22 2 THR B N 1
ATOM 762 C CA . THR B 1 2 ? 5.969 44.125 19.469 1 37.22 2 THR B CA 1
ATOM 763 C C . THR B 1 2 ? 6.199 42.812 18.766 1 37.22 2 THR B C 1
ATOM 765 O O . THR B 1 2 ? 6.367 42.75 17.547 1 37.22 2 THR B O 1
ATOM 768 N N . ASP B 1 3 ? 6.957 41.938 19.375 1 39.66 3 ASP B N 1
ATOM 769 C CA . ASP B 1 3 ? 7.105 40.562 18.859 1 39.66 3 ASP B CA 1
ATOM 770 C C . ASP B 1 3 ? 5.812 40.062 18.219 1 39.66 3 ASP B C 1
ATOM 772 O O . ASP B 1 3 ? 4.734 40.219 18.797 1 39.66 3 ASP B O 1
ATOM 776 N N . PRO B 1 4 ? 5.66 40.219 16.875 1 41 4 PRO B N 1
ATOM 777 C CA . PRO B 1 4 ? 4.422 39.781 16.234 1 41 4 PRO B CA 1
ATOM 778 C C . PRO B 1 4 ? 3.832 38.531 16.891 1 41 4 PRO B C 1
ATOM 780 O O . PRO B 1 4 ? 4.574 37.688 17.391 1 41 4 PRO B O 1
ATOM 783 N N . ALA B 1 5 ? 2.854 38.656 17.766 1 42.53 5 ALA B N 1
ATOM 784 C CA . ALA B 1 5 ? 2.068 37.625 18.406 1 42.53 5 ALA B CA 1
ATOM 785 C C . ALA B 1 5 ? 1.959 36.375 17.5 1 42.53 5 ALA B C 1
ATOM 787 O O . ALA B 1 5 ? 1.672 36.5 16.312 1 42.53 5 ALA B O 1
ATOM 788 N N . VAL B 1 6 ? 2.855 35.5 17.422 1 40.97 6 VAL B N 1
ATOM 789 C CA . VAL B 1 6 ? 2.719 34.219 16.766 1 40.97 6 VAL B CA 1
ATOM 790 C C . VAL B 1 6 ? 1.273 33.719 16.875 1 40.97 6 VAL B C 1
ATOM 792 O O . VAL B 1 6 ? 0.793 33.438 17.969 1 40.97 6 VAL B O 1
ATOM 795 N N . THR B 1 7 ? 0.236 34.469 16.438 1 42.5 7 THR B N 1
ATOM 796 C CA . THR B 1 7 ? -1.13 33.969 16.344 1 42.5 7 THR B CA 1
ATOM 797 C C . THR B 1 7 ? -1.138 32.5 15.922 1 42.5 7 THR B C 1
ATOM 799 O O . THR B 1 7 ? -0.598 32.156 14.867 1 42.5 7 THR B O 1
ATOM 802 N N . PHE B 1 8 ? -0.731 31.5 16.688 1 47.62 8 PHE B N 1
ATOM 803 C CA . PHE B 1 8 ? -0.835 30.062 16.484 1 47.62 8 PHE B CA 1
ATOM 804 C C . PHE B 1 8 ? -2.143 29.719 15.781 1 47.62 8 PHE B C 1
ATOM 806 O O . PHE B 1 8 ? -3.223 30.078 16.25 1 47.62 8 PHE B O 1
ATOM 813 N N . ALA B 1 9 ? -2.326 29.906 14.617 1 49.72 9 ALA B N 1
ATOM 814 C CA . ALA B 1 9 ? -3.455 29.562 13.758 1 49.72 9 ALA B CA 1
ATOM 815 C C . ALA B 1 9 ? -4.035 28.203 14.133 1 49.72 9 ALA B C 1
ATOM 817 O O . ALA B 1 9 ? -3.293 27.25 14.391 1 49.72 9 ALA B O 1
ATOM 818 N N . LEU B 1 10 ? -5.219 28.016 14.727 1 59.69 10 LEU B N 1
ATOM 819 C CA . LEU B 1 10 ? -6.086 26.859 14.93 1 59.69 10 LEU B CA 1
ATOM 820 C C . LEU B 1 10 ? -5.844 25.797 13.852 1 59.69 10 LEU B C 1
ATOM 822 O O . LEU B 1 10 ? -5.664 26.141 12.68 1 59.69 10 LEU B O 1
ATOM 826 N N . VAL B 1 11 ? -5.219 24.75 14.32 1 63.66 11 VAL B N 1
ATOM 827 C CA . VAL B 1 11 ? -5.156 23.625 13.383 1 63.66 11 VAL B CA 1
ATOM 828 C C . VAL B 1 11 ? -6.5 23.469 12.68 1 63.66 11 VAL B C 1
ATOM 830 O O . VAL B 1 11 ? -7.539 23.344 13.328 1 63.66 11 VAL B O 1
ATOM 833 N N . PRO B 1 12 ? -6.613 23.75 11.305 1 71.38 12 PRO B N 1
ATOM 834 C CA . PRO B 1 12 ? -7.863 23.562 10.57 1 71.38 12 PRO B CA 1
ATOM 835 C C . PRO B 1 12 ? -8.477 22.172 10.789 1 71.38 12 PRO B C 1
ATOM 837 O O . PRO B 1 12 ? -7.75 21.203 11.047 1 71.38 12 PRO B 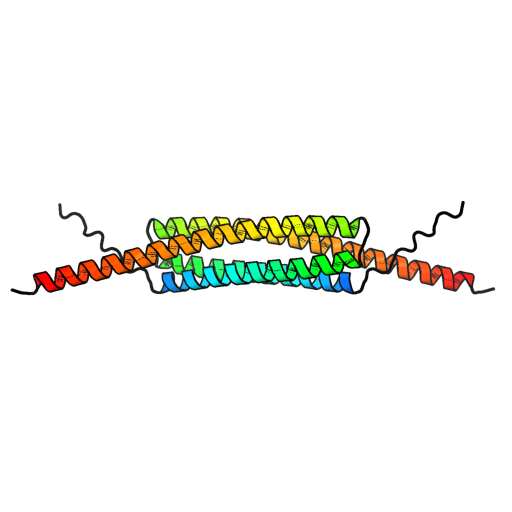O 1
ATOM 840 N N . ASP B 1 13 ? -9.82 22.109 11.008 1 81.88 13 ASP B N 1
ATOM 841 C CA . ASP B 1 13 ? -10.578 20.859 11.039 1 81.88 13 ASP B CA 1
ATOM 842 C C . ASP B 1 13 ? -10.047 19.859 10 1 81.88 13 ASP B C 1
ATOM 844 O O . ASP B 1 13 ? -10.133 18.656 10.188 1 81.88 13 ASP B O 1
ATOM 848 N N . GLU B 1 14 ? -9.383 20.406 9.047 1 85.44 14 GLU B N 1
ATOM 849 C CA . GLU B 1 14 ? -8.867 19.609 7.938 1 85.44 14 GLU B CA 1
ATOM 850 C C . GLU B 1 14 ? -7.691 18.75 8.383 1 85.44 14 GLU B C 1
ATOM 852 O O . GLU B 1 14 ? -7.469 17.656 7.836 1 85.44 14 GLU B O 1
ATOM 857 N N . VAL B 1 15 ? -6.996 19.188 9.406 1 90.25 15 VAL B N 1
ATOM 858 C CA . VAL B 1 15 ? -5.859 18.422 9.906 1 90.25 15 VAL B CA 1
ATOM 859 C C . VAL B 1 15 ? -6.359 17.172 10.648 1 90.25 15 VAL B C 1
ATOM 861 O O . VAL B 1 15 ? -5.797 16.094 10.5 1 90.25 15 VAL B O 1
ATOM 864 N N . THR B 1 16 ? -7.355 17.391 11.391 1 88.75 16 THR B N 1
ATOM 865 C CA . THR B 1 16 ? -7.957 16.266 12.094 1 88.75 16 THR B CA 1
ATOM 866 C C . THR B 1 16 ? -8.5 15.242 11.094 1 88.75 16 THR B C 1
ATOM 868 O O . THR B 1 16 ? -8.32 14.031 11.273 1 88.75 16 THR B O 1
ATOM 871 N N . ASP B 1 17 ? -9.133 15.664 10.047 1 92.19 17 ASP B N 1
ATOM 872 C CA . ASP B 1 17 ? -9.641 14.781 9 1 92.19 17 ASP B CA 1
ATOM 873 C C . ASP B 1 17 ? -8.508 14.023 8.32 1 92.19 17 ASP B C 1
ATOM 875 O O . ASP B 1 17 ? -8.641 12.836 8.008 1 92.19 17 ASP B O 1
ATOM 879 N N . ALA B 1 18 ? -7.453 14.719 8.094 1 94.25 18 ALA B N 1
ATOM 880 C CA . ALA B 1 18 ? -6.281 14.086 7.5 1 94.25 18 ALA B CA 1
ATOM 881 C C . ALA B 1 18 ? -5.746 12.969 8.398 1 94.25 18 ALA B C 1
ATOM 883 O O . ALA B 1 18 ? -5.328 11.922 7.91 1 94.25 18 ALA B O 1
ATOM 884 N N . GLY B 1 19 ? -5.703 13.25 9.672 1 94.19 19 GLY B N 1
ATOM 885 C CA . GLY B 1 19 ? -5.293 12.219 10.609 1 94.19 19 GLY B CA 1
ATOM 886 C C . GLY B 1 19 ? -6.152 10.969 10.539 1 94.19 19 GLY B C 1
ATOM 887 O O . GLY B 1 19 ? -5.629 9.852 10.547 1 94.19 19 GLY B O 1
ATOM 888 N N . ARG B 1 20 ? -7.406 11.219 10.438 1 93.88 20 ARG B N 1
ATOM 889 C CA . ARG B 1 20 ? -8.32 10.086 10.32 1 93.88 20 ARG B CA 1
ATOM 890 C C . ARG B 1 20 ? -8.07 9.312 9.031 1 93.88 20 ARG B C 1
ATOM 892 O O . ARG B 1 20 ? -8.078 8.078 9.023 1 93.88 20 ARG B O 1
ATOM 899 N N . TYR B 1 21 ? -7.922 10.047 8.008 1 94.31 21 TYR B N 1
ATOM 900 C CA . TYR B 1 21 ? -7.641 9.422 6.719 1 94.31 21 TYR B CA 1
ATOM 901 C C . TYR B 1 21 ? -6.387 8.562 6.797 1 94.31 21 TYR B C 1
ATOM 903 O O . TYR B 1 21 ? -6.383 7.422 6.32 1 94.31 21 TYR B O 1
ATOM 911 N N . VAL B 1 22 ? -5.34 9.023 7.371 1 96.56 22 VAL B N 1
ATOM 912 C CA . VAL B 1 22 ? -4.07 8.32 7.473 1 96.56 22 VAL B CA 1
ATOM 913 C C . VAL B 1 22 ? -4.246 7.051 8.305 1 96.56 22 VAL B C 1
ATOM 915 O O . VAL B 1 22 ? -3.732 5.988 7.941 1 96.56 22 VAL B O 1
ATOM 918 N N . GLN B 1 23 ? -4.969 7.168 9.328 1 95.5 23 GLN B N 1
ATOM 919 C CA . GLN B 1 23 ? -5.211 6.008 10.18 1 95.5 23 GLN B CA 1
ATOM 920 C C . GLN B 1 23 ? -6 4.938 9.43 1 95.5 23 GLN B C 1
ATOM 922 O O . GLN B 1 23 ? -5.691 3.748 9.531 1 95.5 23 GLN B O 1
ATOM 927 N N . GLN B 1 24 ? -6.969 5.391 8.703 1 95.75 24 GLN B N 1
ATOM 928 C CA . GLN B 1 24 ? -7.77 4.453 7.926 1 95.75 24 GLN B CA 1
ATOM 929 C C . GLN B 1 24 ? -6.934 3.789 6.836 1 95.75 24 GLN B C 1
ATOM 931 O O . GLN B 1 24 ? -7.078 2.592 6.582 1 95.75 24 GLN B O 1
ATOM 936 N N . ALA B 1 25 ? -6.137 4.535 6.199 1 95.81 25 ALA B N 1
ATOM 937 C CA . ALA B 1 25 ? -5.258 3.996 5.16 1 95.81 25 ALA B CA 1
ATOM 938 C C . ALA B 1 25 ? -4.32 2.938 5.73 1 95.81 25 ALA B C 1
ATOM 940 O O . ALA B 1 25 ? -4.137 1.874 5.133 1 95.81 25 ALA B O 1
ATOM 941 N N . ALA B 1 26 ? -3.725 3.176 6.887 1 95.88 26 ALA B N 1
ATOM 942 C CA . ALA B 1 26 ? -2.832 2.223 7.539 1 95.88 26 ALA B CA 1
ATOM 943 C C . ALA B 1 26 ? -3.568 0.934 7.895 1 95.88 26 ALA B C 1
ATOM 945 O O . ALA B 1 26 ? -3.057 -0.164 7.66 1 95.88 26 ALA B O 1
ATOM 946 N N . ALA B 1 27 ? -4.746 1.141 8.391 1 95.88 27 ALA B N 1
ATOM 947 C CA . ALA B 1 27 ? -5.547 -0.02 8.773 1 95.88 27 ALA B CA 1
ATOM 948 C C . ALA B 1 27 ? -5.883 -0.876 7.559 1 95.88 27 ALA B C 1
ATOM 950 O O . ALA B 1 27 ? -5.805 -2.105 7.617 1 95.88 27 ALA B O 1
ATOM 951 N N . ASN B 1 28 ? -6.32 -0.196 6.496 1 95.06 28 ASN B N 1
ATOM 952 C CA . ASN B 1 28 ? -6.641 -0.907 5.262 1 95.06 28 ASN B CA 1
ATOM 953 C C . ASN B 1 28 ? -5.426 -1.657 4.719 1 95.06 28 ASN B C 1
ATOM 955 O O . ASN B 1 28 ? -5.559 -2.768 4.199 1 95.06 28 ASN B O 1
ATOM 959 N N . LEU B 1 29 ? -4.297 -1.061 4.848 1 95.75 29 LEU B N 1
ATOM 960 C CA . LEU B 1 29 ? -3.068 -1.686 4.371 1 95.75 29 LEU B CA 1
ATOM 961 C C . LEU B 1 29 ? -2.773 -2.965 5.145 1 95.75 29 LEU B C 1
ATOM 963 O O . LEU B 1 29 ? -2.488 -4.008 4.551 1 95.75 29 LEU B O 1
ATOM 967 N N . VAL B 1 30 ? -2.848 -2.926 6.434 1 95.12 30 VAL B N 1
ATOM 968 C CA . VAL B 1 30 ? -2.566 -4.078 7.281 1 95.12 30 VAL B CA 1
ATOM 969 C C . VAL B 1 30 ? -3.553 -5.203 6.969 1 95.12 30 VAL B C 1
ATOM 971 O O . VAL B 1 30 ? -3.16 -6.363 6.848 1 95.12 30 VAL B O 1
ATOM 974 N N . ALA B 1 31 ? -4.777 -4.84 6.828 1 95.38 31 ALA B N 1
ATOM 975 C CA . ALA B 1 31 ? -5.809 -5.824 6.496 1 95.38 31 ALA B CA 1
ATOM 976 C C . ALA B 1 31 ? -5.535 -6.469 5.145 1 95.38 31 ALA B C 1
ATOM 978 O O . ALA B 1 31 ? -5.672 -7.688 4.988 1 95.38 31 ALA B O 1
ATOM 979 N N . GLY B 1 32 ? -5.141 -5.645 4.184 1 93.44 32 GLY B N 1
ATOM 980 C CA . GLY B 1 32 ? -4.793 -6.16 2.869 1 93.44 32 GLY B CA 1
ATOM 981 C C . GLY B 1 32 ? -3.605 -7.102 2.893 1 93.44 32 GLY B C 1
ATOM 982 O O . GLY B 1 32 ? -3.623 -8.148 2.234 1 93.44 32 GLY B O 1
ATOM 983 N N . LEU B 1 33 ? -2.615 -6.777 3.656 1 95.5 33 LEU B N 1
ATOM 984 C CA . LEU B 1 33 ? -1.427 -7.621 3.768 1 95.5 33 LEU B CA 1
ATOM 985 C C . LEU B 1 33 ? -1.77 -8.961 4.398 1 95.5 33 LEU B C 1
ATOM 987 O O . LEU B 1 33 ? -1.281 -10.008 3.955 1 95.5 33 LEU B O 1
ATOM 991 N N . ARG B 1 34 ? -2.576 -8.875 5.422 1 96.12 34 ARG B N 1
ATOM 992 C CA . ARG B 1 34 ? -2.99 -10.102 6.086 1 96.12 34 ARG B CA 1
ATOM 993 C C . ARG B 1 34 ? -3.768 -11.008 5.137 1 96.12 34 ARG B C 1
ATOM 995 O O . ARG B 1 34 ? -3.488 -12.203 5.039 1 96.12 34 ARG B O 1
ATOM 1002 N N . SER B 1 35 ? -4.754 -10.43 4.469 1 95.19 35 SER B N 1
ATOM 1003 C CA . SER B 1 35 ? -5.551 -11.172 3.498 1 95.19 35 SER B CA 1
ATOM 1004 C C . SER B 1 35 ? -4.68 -11.75 2.387 1 95.19 35 SER B C 1
ATOM 1006 O O . SER B 1 35 ? -4.84 -12.906 1.997 1 95.19 35 SER B O 1
ATOM 1008 N N . GLY B 1 36 ? -3.75 -10.93 1.904 1 94.94 36 GLY B N 1
ATOM 1009 C CA . GLY B 1 36 ? -2.83 -11.391 0.875 1 94.94 36 GLY B CA 1
ATOM 1010 C C . GLY B 1 36 ? -1.946 -12.539 1.332 1 94.94 36 GLY B C 1
ATOM 1011 O O . GLY B 1 36 ? -1.731 -13.5 0.59 1 94.94 36 GLY B O 1
ATOM 1012 N N . SER B 1 37 ? -1.488 -12.406 2.521 1 96.44 37 SER B N 1
ATOM 1013 C CA . SER B 1 37 ? -0.638 -13.461 3.061 1 96.44 37 SER B CA 1
ATOM 1014 C C . SER B 1 37 ? -1.392 -14.781 3.154 1 96.44 37 SER B C 1
ATOM 1016 O O . SER B 1 37 ? -0.848 -15.836 2.818 1 96.44 37 SER B O 1
ATOM 1018 N N . ALA B 1 38 ? -2.621 -14.719 3.562 1 95.5 38 ALA B N 1
ATOM 1019 C CA . ALA B 1 38 ? -3.445 -15.914 3.664 1 95.5 38 ALA B CA 1
ATOM 1020 C C . ALA B 1 38 ? -3.672 -16.547 2.291 1 95.5 38 ALA B C 1
ATOM 1022 O O . ALA B 1 38 ? -3.607 -17.766 2.141 1 95.5 38 ALA B O 1
ATOM 1023 N N . GLU B 1 39 ? -3.945 -15.703 1.347 1 92.25 39 GLU B N 1
ATOM 1024 C CA . GLU B 1 39 ? -4.16 -16.172 -0.019 1 92.25 39 GLU B CA 1
ATOM 1025 C C . GLU B 1 39 ? -2.906 -16.844 -0.576 1 92.25 39 GLU B C 1
ATOM 1027 O O . GLU B 1 39 ? -2.982 -17.922 -1.156 1 92.25 39 GLU B O 1
ATOM 1032 N N . VAL B 1 40 ? -1.758 -16.25 -0.381 1 95.19 40 VAL B N 1
ATOM 1033 C CA . VAL B 1 40 ? -0.506 -16.781 -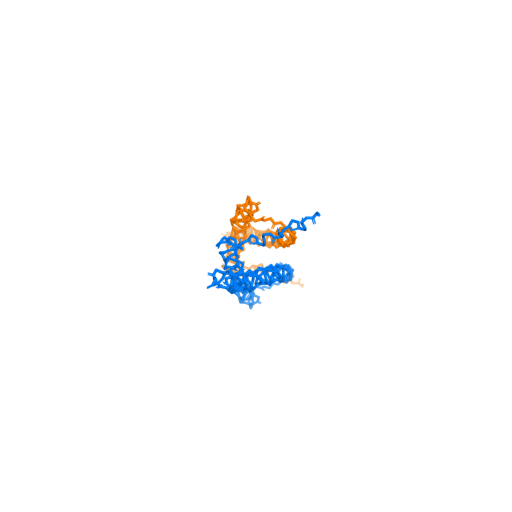0.899 1 95.19 40 VAL B CA 1
ATOM 1034 C C . VAL B 1 40 ? -0.176 -18.094 -0.188 1 95.19 40 VAL B C 1
ATOM 1036 O O . VAL B 1 40 ? 0.232 -19.078 -0.824 1 95.19 40 VAL B O 1
ATOM 1039 N N . ASP B 1 41 ? -0.367 -18.125 1.081 1 95.44 41 ASP B N 1
ATOM 1040 C CA . ASP B 1 41 ? -0.139 -19.359 1.844 1 95.44 41 ASP B CA 1
ATOM 1041 C C . ASP B 1 41 ? -1.002 -20.5 1.317 1 95.44 41 ASP B C 1
ATOM 1043 O O . ASP B 1 41 ? -0.521 -21.625 1.154 1 95.44 41 ASP B O 1
ATOM 1047 N N . GLY B 1 42 ? -2.27 -20.203 1.087 1 93.31 42 GLY B N 1
ATOM 1048 C CA . GLY B 1 42 ? -3.164 -21.203 0.524 1 93.31 42 GLY B CA 1
ATOM 1049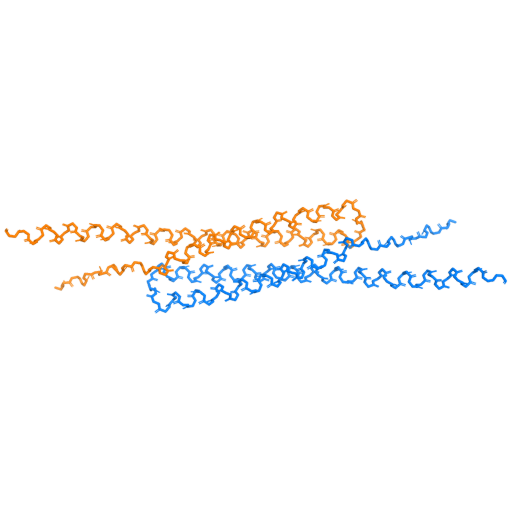 C C . GLY B 1 42 ? -2.738 -21.672 -0.852 1 93.31 42 GLY B C 1
ATOM 1050 O O . GLY B 1 42 ? -2.754 -22.875 -1.133 1 93.31 42 GLY B O 1
ATOM 1051 N N . LEU B 1 43 ? -2.326 -20.797 -1.644 1 93 43 LEU B N 1
ATOM 1052 C CA . LEU B 1 43 ? -1.888 -21.125 -2.996 1 93 43 LEU B CA 1
ATOM 1053 C C . LEU B 1 43 ? -0.66 -22.031 -2.967 1 93 43 LEU B C 1
ATOM 1055 O O . LEU B 1 43 ? -0.551 -22.969 -3.766 1 93 43 LEU B O 1
ATOM 1059 N N . MET B 1 44 ? 0.208 -21.719 -2.031 1 94.06 44 MET B N 1
ATOM 1060 C CA . MET B 1 44 ? 1.464 -22.453 -1.945 1 94.06 44 MET B CA 1
ATOM 1061 C C . MET B 1 44 ? 1.222 -23.891 -1.481 1 94.06 44 MET B C 1
ATOM 1063 O O . MET B 1 44 ? 2.109 -24.734 -1.587 1 94.06 44 MET B O 1
ATOM 1067 N N . THR B 1 45 ? 0.022 -24.234 -0.947 1 93.06 45 THR B N 1
ATOM 1068 C CA . THR B 1 45 ? -0.303 -25.594 -0.535 1 93.06 45 THR B CA 1
ATOM 1069 C C . THR B 1 45 ? -0.583 -26.469 -1.749 1 93.06 45 THR B C 1
ATOM 1071 O O . THR B 1 45 ? -0.472 -27.688 -1.673 1 93.06 45 THR B O 1
ATOM 1074 N N . THR B 1 46 ? -0.899 -25.938 -2.92 1 88.5 46 THR B N 1
ATOM 1075 C CA . THR B 1 46 ? -1.333 -26.719 -4.066 1 88.5 46 THR B CA 1
ATOM 1076 C C . THR B 1 46 ? -0.485 -26.406 -5.293 1 88.5 46 THR B C 1
ATOM 1078 O O . THR B 1 46 ? -0.363 -27.234 -6.199 1 88.5 46 THR B O 1
ATOM 1081 N N . TRP B 1 47 ? -0.003 -25.219 -5.41 1 90.81 47 TRP B N 1
ATOM 1082 C CA . TRP B 1 47 ? 0.795 -24.781 -6.543 1 90.81 47 TRP B CA 1
ATOM 1083 C C . TRP B 1 47 ? 2.285 -24.906 -6.246 1 90.81 47 TRP B C 1
ATOM 1085 O O . TRP B 1 47 ? 2.781 -24.359 -5.266 1 90.81 47 TRP B O 1
ATOM 1095 N N . HIS B 1 48 ? 2.963 -25.594 -7.109 1 91.56 48 HIS B N 1
ATOM 1096 C CA . HIS B 1 48 ? 4.383 -25.844 -6.906 1 91.56 48 HIS B CA 1
ATOM 1097 C C . HIS B 1 48 ? 5.18 -25.594 -8.188 1 91.56 48 HIS B C 1
ATOM 1099 O O . HIS B 1 48 ? 4.594 -25.375 -9.25 1 91.56 48 HIS B O 1
ATOM 1105 N N . GLY B 1 49 ? 6.562 -25.578 -8.008 1 91.38 49 GLY B N 1
ATOM 1106 C CA . GLY B 1 49 ? 7.434 -25.406 -9.164 1 91.38 49 GLY B CA 1
ATOM 1107 C C . GLY B 1 49 ? 8.086 -24.047 -9.211 1 91.38 49 GLY B C 1
ATOM 1108 O O . GLY B 1 49 ? 7.953 -23.25 -8.273 1 91.38 49 GLY B O 1
ATOM 1109 N N . THR B 1 50 ? 8.734 -23.781 -10.273 1 93.38 50 THR B N 1
ATOM 1110 C CA . THR B 1 50 ? 9.562 -22.594 -10.406 1 93.38 50 THR B CA 1
ATOM 1111 C C . THR B 1 50 ? 8.711 -21.328 -10.375 1 93.38 50 THR B C 1
ATOM 1113 O O . THR B 1 50 ? 9.094 -20.328 -9.766 1 93.38 50 THR B O 1
ATOM 1116 N N . ALA B 1 51 ? 7.617 -21.406 -11.016 1 93.12 51 ALA B N 1
ATOM 1117 C CA . ALA B 1 51 ? 6.738 -20.234 -11.055 1 93.12 51 ALA B CA 1
ATOM 1118 C C . ALA B 1 51 ? 6.176 -19.938 -9.664 1 93.12 51 ALA B C 1
ATOM 1120 O O . ALA B 1 51 ? 6.07 -18.766 -9.266 1 93.12 51 ALA B O 1
ATOM 1121 N N . ALA B 1 52 ? 5.781 -20.906 -8.969 1 93.88 52 ALA B N 1
ATOM 1122 C CA . ALA B 1 52 ? 5.277 -20.75 -7.605 1 93.88 52 ALA B CA 1
ATOM 1123 C C . ALA B 1 52 ? 6.324 -20.125 -6.699 1 93.88 52 ALA B C 1
ATOM 1125 O O . ALA B 1 52 ? 6.016 -19.219 -5.914 1 93.88 52 ALA B O 1
ATOM 1126 N N . THR B 1 53 ? 7.527 -20.578 -6.816 1 96.44 53 THR B N 1
ATOM 1127 C CA . THR B 1 53 ? 8.625 -20.047 -6.027 1 96.44 53 THR B CA 1
ATOM 1128 C C . THR B 1 53 ? 8.859 -18.562 -6.352 1 96.44 53 THR B C 1
ATOM 1130 O O . THR B 1 53 ? 9.039 -17.75 -5.445 1 96.44 53 THR B O 1
ATOM 1133 N N . ALA B 1 54 ? 8.82 -18.281 -7.586 1 96.94 54 ALA B N 1
ATOM 1134 C CA . ALA B 1 54 ? 8.992 -16.891 -8 1 96.94 54 ALA B CA 1
ATOM 1135 C C . ALA B 1 54 ? 7.859 -16.016 -7.477 1 96.94 54 ALA B C 1
ATOM 1137 O O . ALA B 1 54 ? 8.086 -14.867 -7.074 1 96.94 54 ALA B O 1
ATOM 1138 N N . TYR B 1 55 ? 6.707 -16.594 -7.531 1 96.75 55 TYR B N 1
ATOM 1139 C CA . TYR B 1 55 ? 5.547 -15.859 -7.039 1 96.75 55 TYR B CA 1
ATOM 1140 C C . TYR B 1 55 ? 5.656 -15.594 -5.543 1 96.75 55 TYR B C 1
ATOM 1142 O O . TYR B 1 55 ? 5.379 -14.492 -5.074 1 96.75 55 TYR B O 1
ATOM 1150 N N . ALA B 1 56 ? 6 -16.5 -4.77 1 97.19 56 ALA B N 1
ATOM 1151 C CA . ALA B 1 56 ? 6.164 -16.344 -3.326 1 97.19 56 ALA B CA 1
ATOM 1152 C C . ALA B 1 56 ? 7.23 -15.297 -3.01 1 97.19 56 ALA B C 1
ATOM 1154 O O . ALA B 1 56 ? 7.07 -14.492 -2.09 1 97.19 56 ALA B O 1
ATOM 1155 N N . ALA B 1 57 ? 8.242 -15.328 -3.758 1 97.94 57 ALA B N 1
ATOM 1156 C CA . ALA B 1 57 ? 9.305 -14.344 -3.574 1 97.94 57 ALA B CA 1
ATOM 1157 C C . ALA B 1 57 ? 8.812 -12.938 -3.891 1 97.94 57 ALA B C 1
ATOM 1159 O O . ALA B 1 57 ? 9.148 -11.984 -3.186 1 97.94 57 ALA B O 1
ATOM 1160 N N . ALA B 1 58 ? 8.023 -12.859 -4.93 1 97.56 58 ALA B N 1
ATOM 1161 C CA . ALA B 1 58 ? 7.461 -11.562 -5.297 1 97.56 58 ALA B CA 1
ATOM 1162 C C . ALA B 1 58 ? 6.496 -11.062 -4.227 1 97.56 58 ALA B C 1
ATOM 1164 O O . ALA B 1 58 ? 6.43 -9.859 -3.957 1 97.56 58 ALA B O 1
ATOM 1165 N N . TRP B 1 59 ? 5.812 -12.031 -3.664 1 97.69 59 TRP B N 1
ATOM 1166 C CA . TRP B 1 59 ? 4.941 -11.648 -2.559 1 97.69 59 TRP B CA 1
ATOM 1167 C C . TRP B 1 59 ? 5.758 -11.125 -1.379 1 97.69 59 TRP B C 1
ATOM 1169 O O . TRP B 1 59 ? 5.387 -10.133 -0.747 1 97.69 59 TRP B O 1
ATOM 1179 N N . ASP B 1 60 ? 6.809 -11.781 -1.071 1 97.81 60 ASP B N 1
ATOM 1180 C CA . ASP B 1 60 ? 7.66 -11.328 0.024 1 97.81 60 ASP B CA 1
ATOM 1181 C C . ASP B 1 60 ? 8.164 -9.906 -0.228 1 97.81 60 ASP B C 1
ATOM 1183 O O . ASP B 1 60 ? 8.195 -9.086 0.687 1 97.81 60 ASP B O 1
ATOM 1187 N N .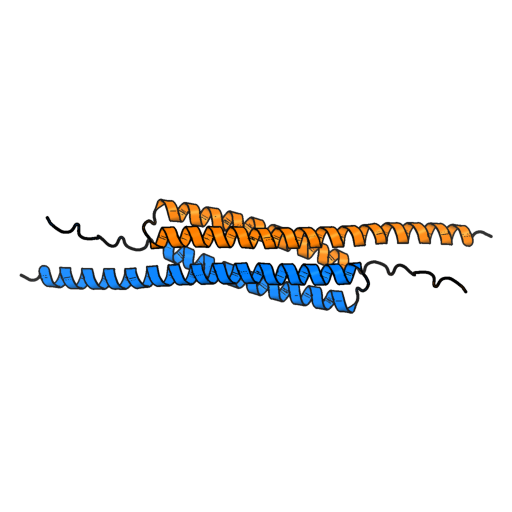 GLU B 1 61 ? 8.516 -9.633 -1.417 1 97.5 61 GLU B N 1
ATOM 1188 C CA . GLU B 1 61 ? 8.938 -8.289 -1.791 1 97.5 61 GLU B CA 1
ATOM 1189 C C . GLU B 1 61 ? 7.805 -7.285 -1.618 1 97.5 61 GLU B C 1
ATOM 1191 O O . GLU B 1 61 ? 8.016 -6.195 -1.074 1 97.5 61 GLU B O 1
ATOM 1196 N N . THR B 1 62 ? 6.66 -7.691 -2.08 1 97.75 62 THR B N 1
ATOM 1197 C CA . THR B 1 62 ? 5.48 -6.848 -1.934 1 97.75 62 THR B CA 1
ATOM 1198 C C . THR B 1 62 ? 5.203 -6.551 -0.463 1 97.75 62 THR B C 1
ATOM 1200 O O . THR B 1 62 ? 4.945 -5.402 -0.093 1 97.75 62 THR B O 1
ATOM 1203 N N . HIS B 1 63 ? 5.277 -7.578 0.364 1 97.31 63 HIS B N 1
ATOM 1204 C CA . HIS B 1 63 ? 5.02 -7.461 1.794 1 97.31 63 HIS B CA 1
ATOM 1205 C C . HIS B 1 63 ? 6 -6.496 2.455 1 97.31 63 HIS B C 1
ATOM 1207 O O . HIS B 1 63 ? 5.594 -5.641 3.246 1 97.31 63 HIS B O 1
ATOM 1213 N N . ARG B 1 64 ? 7.246 -6.559 2.068 1 97.69 64 ARG B N 1
ATOM 1214 C CA . ARG B 1 64 ? 8.258 -5.668 2.627 1 97.69 64 ARG B CA 1
ATOM 1215 C C . ARG B 1 64 ? 8.008 -4.223 2.209 1 97.69 64 ARG B C 1
ATOM 1217 O O . ARG B 1 64 ? 8.094 -3.311 3.033 1 97.69 64 ARG B O 1
ATOM 1224 N N . ALA B 1 65 ? 7.684 -4.062 0.928 1 97.19 65 ALA B N 1
ATOM 1225 C CA . ALA B 1 65 ? 7.395 -2.719 0.438 1 97.19 65 ALA B CA 1
ATOM 1226 C C . ALA B 1 65 ? 6.172 -2.133 1.139 1 97.19 65 ALA B C 1
ATOM 1228 O O . ALA B 1 65 ? 6.148 -0.947 1.473 1 97.19 65 ALA B O 1
ATOM 1229 N N . ALA B 1 66 ? 5.18 -2.939 1.379 1 97.81 66 ALA B N 1
ATOM 1230 C CA . ALA B 1 66 ? 3.959 -2.488 2.039 1 97.81 66 ALA B CA 1
ATOM 1231 C C . ALA B 1 66 ? 4.238 -2.061 3.477 1 97.81 66 ALA B C 1
ATOM 1233 O O . ALA B 1 66 ? 3.619 -1.121 3.984 1 97.81 66 ALA B O 1
ATOM 1234 N N . LEU B 1 67 ? 5.145 -2.748 4.105 1 96.81 67 LEU B N 1
ATOM 1235 C CA . LEU B 1 67 ? 5.5 -2.385 5.473 1 96.81 67 LEU B CA 1
ATOM 1236 C C . LEU B 1 67 ? 6.16 -1.01 5.516 1 96.81 67 LEU B C 1
ATOM 1238 O O . LEU B 1 67 ? 5.957 -0.25 6.465 1 96.81 67 LEU B O 1
ATOM 1242 N N . SER B 1 68 ? 6.934 -0.783 4.52 1 97.19 68 SER B N 1
ATOM 1243 C CA . SER B 1 68 ? 7.512 0.553 4.43 1 97.19 68 SER B CA 1
ATOM 1244 C C . SER B 1 68 ? 6.43 1.619 4.305 1 97.19 68 SER B C 1
ATOM 1246 O O . SER B 1 68 ? 6.555 2.705 4.871 1 97.19 68 SER B O 1
ATOM 1248 N N . VAL B 1 69 ? 5.391 1.359 3.578 1 97.38 69 VAL B N 1
ATOM 1249 C CA . VAL B 1 69 ? 4.266 2.279 3.459 1 97.38 69 VAL B CA 1
ATOM 1250 C C . VAL B 1 69 ? 3.607 2.471 4.824 1 97.38 69 VAL B C 1
ATOM 1252 O O . VAL B 1 69 ? 3.281 3.596 5.211 1 97.38 69 VAL B O 1
ATOM 1255 N N . PHE B 1 70 ? 3.439 1.422 5.562 1 96.69 70 PHE B N 1
ATOM 1256 C CA . PHE B 1 70 ? 2.838 1.486 6.887 1 96.69 70 PHE B CA 1
ATOM 1257 C C . PHE B 1 70 ? 3.637 2.406 7.801 1 96.69 70 PHE B C 1
ATOM 1259 O O . PHE B 1 70 ? 3.064 3.23 8.516 1 96.69 70 PHE B O 1
ATOM 1266 N N . GLU B 1 71 ? 4.938 2.266 7.754 1 97.06 71 GLU B N 1
ATOM 1267 C CA . GLU B 1 71 ? 5.809 3.09 8.586 1 97.06 71 GLU B CA 1
ATOM 1268 C C . GLU B 1 71 ? 5.664 4.57 8.242 1 97.06 71 GLU B C 1
ATOM 1270 O O . GLU B 1 71 ? 5.598 5.414 9.133 1 97.06 71 GLU B O 1
ATOM 1275 N N . ALA B 1 72 ? 5.617 4.84 6.969 1 97.31 72 ALA B N 1
ATOM 1276 C CA . ALA B 1 72 ? 5.453 6.227 6.535 1 97.31 72 ALA B CA 1
ATOM 1277 C C . ALA B 1 72 ? 4.094 6.773 6.961 1 97.31 72 ALA B C 1
ATOM 1279 O O . ALA B 1 72 ? 3.986 7.93 7.379 1 97.31 72 ALA B O 1
ATOM 1280 N N . LEU B 1 73 ? 3.066 5.965 6.91 1 97.69 73 LEU B N 1
ATOM 1281 C CA . LEU B 1 73 ? 1.736 6.367 7.355 1 97.69 73 LEU B CA 1
ATOM 1282 C C . LEU B 1 73 ? 1.72 6.613 8.859 1 97.69 73 LEU B C 1
ATOM 1284 O O . LEU B 1 73 ? 1.072 7.555 9.328 1 97.69 73 LEU B O 1
ATOM 1288 N N . ALA B 1 74 ? 2.402 5.77 9.562 1 96.19 74 ALA B N 1
ATOM 1289 C CA . ALA B 1 74 ? 2.496 5.938 11.016 1 96.19 74 ALA B CA 1
ATOM 1290 C C . ALA B 1 74 ? 3.186 7.25 11.367 1 96.19 74 ALA B C 1
ATOM 1292 O O . ALA B 1 74 ? 2.736 7.973 12.266 1 96.19 74 ALA B O 1
ATOM 1293 N N . ASP B 1 75 ? 4.227 7.531 10.664 1 96.56 75 ASP B N 1
ATOM 1294 C CA . ASP B 1 75 ? 4.938 8.789 10.859 1 96.56 75 ASP B CA 1
ATOM 1295 C C . ASP B 1 75 ? 4.023 9.984 10.594 1 96.56 75 ASP B C 1
ATOM 1297 O O . ASP B 1 75 ? 4.051 10.977 11.328 1 96.56 75 ASP B O 1
ATOM 1301 N N . MET B 1 76 ? 3.244 9.875 9.594 1 97.5 76 MET B N 1
ATOM 1302 C CA . MET B 1 76 ? 2.305 10.938 9.25 1 97.5 76 MET B CA 1
ATOM 1303 C C . MET B 1 76 ? 1.265 11.117 10.352 1 97.5 76 MET B C 1
ATOM 1305 O O . MET B 1 76 ? 0.959 12.25 10.742 1 97.5 76 MET B O 1
ATOM 1309 N N . ALA B 1 77 ? 0.726 10.023 10.773 1 95.75 77 ALA B N 1
ATOM 1310 C CA . ALA B 1 77 ? -0.27 10.078 11.844 1 95.75 77 ALA B CA 1
ATOM 1311 C C . ALA B 1 77 ? 0.305 10.727 13.102 1 95.75 77 ALA B C 1
ATOM 1313 O O . ALA B 1 77 ? -0.365 11.523 13.758 1 95.75 77 ALA B O 1
ATOM 1314 N N . GLU B 1 78 ? 1.506 10.391 13.445 1 96 78 GLU B N 1
ATOM 1315 C CA . GLU B 1 78 ? 2.172 10.961 14.617 1 96 78 GLU B CA 1
ATOM 1316 C C . GLU B 1 78 ? 2.34 12.469 14.469 1 96 78 GLU B C 1
ATOM 1318 O O . GLU B 1 78 ? 2.074 13.227 15.414 1 96 78 GLU B O 1
ATOM 1323 N N . LEU B 1 79 ? 2.814 12.883 13.344 1 94.38 79 LEU B N 1
ATOM 1324 C CA . LEU B 1 79 ? 2.977 14.305 13.07 1 94.38 79 LEU B CA 1
ATOM 1325 C C . LEU B 1 79 ? 1.658 15.047 13.25 1 94.38 79 LEU B C 1
ATOM 1327 O O . LEU B 1 79 ? 1.612 16.094 13.914 1 94.38 79 LEU B O 1
ATOM 1331 N N . LEU B 1 80 ? 0.586 14.516 12.711 1 94.44 80 LEU B N 1
ATOM 1332 C CA . LEU B 1 80 ? -0.724 15.148 12.812 1 94.44 80 LEU B CA 1
ATOM 1333 C C . LEU B 1 80 ? -1.217 15.148 14.258 1 94.44 80 LEU B C 1
ATOM 1335 O O . LEU B 1 80 ? -1.872 16.094 14.688 1 94.44 80 LEU B O 1
ATOM 1339 N N . GLY B 1 81 ? -0.942 14.125 14.961 1 92.88 81 GLY B N 1
ATOM 1340 C CA . GLY B 1 81 ? -1.268 14.078 16.375 1 92.88 81 GLY B CA 1
ATOM 1341 C C . GLY B 1 81 ? -0.591 15.172 17.188 1 92.88 81 GLY B C 1
ATOM 1342 O O . GLY B 1 81 ? -1.229 15.82 18.016 1 92.88 81 GLY B O 1
ATOM 1343 N N . VAL B 1 82 ? 0.615 15.383 16.969 1 91.19 82 VAL B N 1
ATOM 1344 C CA . VAL B 1 82 ? 1.391 16.422 17.641 1 91.19 82 VAL B CA 1
ATOM 1345 C C . VAL B 1 82 ? 0.812 17.797 17.312 1 91.19 82 VAL B C 1
ATOM 1347 O O . VAL B 1 82 ? 0.685 18.641 18.203 1 91.19 82 VAL B O 1
ATOM 1350 N N . VAL B 1 83 ? 0.465 17.984 16.062 1 91.25 83 VAL B N 1
ATOM 1351 C CA . VAL B 1 83 ? -0.087 19.25 15.617 1 91.25 83 VAL B CA 1
ATOM 1352 C C . VAL B 1 83 ? -1.405 19.531 16.344 1 91.25 83 VAL B C 1
ATOM 1354 O O . VAL B 1 83 ? -1.636 20.641 16.828 1 91.25 83 VAL B O 1
ATOM 1357 N N . VAL B 1 84 ? -2.281 18.578 16.406 1 87.19 84 VAL B N 1
ATOM 1358 C CA . VAL B 1 84 ? -3.582 18.719 17.062 1 87.19 84 VAL B CA 1
ATOM 1359 C C . VAL B 1 84 ? -3.393 19 18.547 1 87.19 84 VAL B C 1
ATOM 1361 O O . VAL B 1 84 ? -4.051 19.875 19.109 1 87.19 84 VAL B O 1
ATOM 1364 N N . ASP B 1 85 ? -2.502 18.328 19.188 1 87.31 85 ASP B N 1
ATOM 1365 C CA . ASP B 1 85 ? -2.23 18.5 20.609 1 87.31 85 ASP B CA 1
ATOM 1366 C C . ASP B 1 85 ? -1.719 19.906 20.906 1 87.31 85 ASP B C 1
ATOM 1368 O O . ASP B 1 85 ? -2.16 20.547 21.859 1 87.31 85 ASP B O 1
ATOM 1372 N N . ARG B 1 86 ? -0.825 20.344 20.141 1 83.81 86 ARG B N 1
ATOM 1373 C CA . ARG B 1 86 ? -0.258 21.672 20.328 1 83.81 86 ARG B CA 1
ATOM 1374 C C . ARG B 1 86 ? -1.314 22.75 20.109 1 83.81 86 ARG B C 1
ATOM 1376 O O . ARG B 1 86 ? -1.314 23.781 20.797 1 83.81 86 ARG B O 1
ATOM 1383 N N . SER B 1 87 ? -2.156 22.531 19.172 1 81 87 SER B N 1
ATOM 1384 C CA . SER B 1 87 ? -3.211 23.516 18.906 1 81 87 SER B CA 1
ATOM 1385 C C . SER B 1 87 ? -4.176 23.609 20.078 1 81 87 SER B C 1
ATOM 1387 O O . SER B 1 87 ? -4.652 24.703 20.406 1 81 87 SER B O 1
ATOM 1389 N N . GLN B 1 88 ? -4.473 22.562 20.688 1 77.75 88 GLN B N 1
ATOM 1390 C CA . GLN B 1 88 ? -5.371 22.547 21.844 1 77.75 88 GLN B CA 1
ATOM 1391 C C . GLN B 1 88 ? -4.746 23.266 23.031 1 77.75 88 GLN B C 1
ATOM 1393 O O . GLN B 1 88 ? -5.43 23.984 23.766 1 77.75 88 GLN B O 1
ATOM 1398 N N . VAL B 1 89 ? -3.529 23.141 23.266 1 75 89 VAL B N 1
ATOM 1399 C CA . VAL B 1 89 ? -2.811 23.766 24.375 1 75 89 VAL B CA 1
ATOM 1400 C C . VAL B 1 89 ? -2.766 25.281 24.172 1 75 89 VAL B C 1
ATOM 1402 O O . VAL B 1 89 ? -2.994 26.047 25.094 1 75 89 VAL B O 1
ATOM 1405 N N . THR B 1 90 ? -2.533 25.672 22.906 1 71.25 90 THR B N 1
ATOM 1406 C CA . THR B 1 90 ? -2.451 27.094 22.594 1 71.25 90 THR B CA 1
ATOM 1407 C C . THR B 1 90 ? -3.814 27.766 22.75 1 71.25 90 THR B C 1
ATOM 1409 O O . THR B 1 90 ? -3.906 28.891 23.25 1 71.25 90 THR B O 1
ATOM 1412 N N . ASP B 1 91 ? -4.879 27.078 22.359 1 68.06 91 ASP B N 1
ATOM 1413 C CA . ASP B 1 91 ? -6.223 27.625 22.484 1 68.06 91 ASP B CA 1
ATOM 1414 C C . ASP B 1 91 ? -6.609 27.797 23.953 1 68.06 91 ASP B C 1
ATOM 1416 O O . ASP B 1 91 ? -7.191 28.812 24.328 1 68.06 91 ASP B O 1
ATOM 1420 N N . THR B 1 92 ? -6.336 26.797 24.75 1 66.25 92 THR B N 1
ATOM 1421 C CA . THR B 1 92 ? -6.656 26.844 26.172 1 66.25 92 THR B CA 1
ATOM 1422 C C . THR B 1 92 ? -5.832 27.938 26.875 1 66.25 92 THR B C 1
ATOM 1424 O O . THR B 1 92 ? -6.328 28.609 27.766 1 66.25 92 THR B O 1
ATOM 1427 N N . GLY B 1 93 ? -4.586 28.141 26.438 1 61.41 93 GLY B N 1
ATOM 1428 C CA . GLY B 1 93 ? -3.738 29.172 27.016 1 61.41 93 GLY B CA 1
ATOM 1429 C C . GLY B 1 93 ? -4.188 30.578 26.688 1 61.41 93 GLY B C 1
ATOM 1430 O O . GLY B 1 93 ? -4.133 31.469 27.531 1 61.41 93 GLY B O 1
ATOM 1431 N N . THR B 1 94 ? -4.551 30.828 25.422 1 58.94 94 THR B N 1
ATOM 1432 C CA . THR B 1 94 ? -5.008 32.156 25.016 1 58.94 94 THR B CA 1
ATOM 1433 C C . THR B 1 94 ? -6.34 32.5 25.672 1 58.94 94 THR B C 1
ATOM 1435 O O . THR B 1 94 ? -6.547 33.625 26.094 1 58.94 94 THR B O 1
ATOM 1438 N N . ALA B 1 95 ? -7.246 31.547 25.812 1 62.44 95 ALA B N 1
ATOM 1439 C CA . ALA B 1 95 ? -8.523 31.781 26.484 1 62.44 95 ALA B CA 1
ATOM 1440 C C . ALA B 1 95 ? -8.312 32.188 27.938 1 62.44 95 ALA B C 1
ATOM 1442 O O . ALA B 1 95 ? -8.984 33.094 28.453 1 62.44 95 ALA B O 1
ATOM 1443 N N . THR B 1 96 ? -7.43 31.578 28.562 1 59 96 THR B N 1
ATOM 1444 C CA . THR B 1 96 ? -7.156 31.875 29.953 1 59 96 THR B CA 1
ATOM 1445 C C . THR B 1 96 ? -6.547 33.281 30.094 1 59 96 THR B C 1
ATOM 1447 O O . THR B 1 96 ? -6.887 34 31.031 1 59 96 THR B O 1
ATOM 1450 N N . ALA B 1 97 ? -5.758 33.781 29.141 1 58.53 97 ALA B N 1
ATOM 1451 C CA . ALA B 1 97 ? -5.102 35.062 29.188 1 58.53 97 ALA B CA 1
ATOM 1452 C C . ALA B 1 97 ? -6.098 36.188 28.922 1 58.53 97 ALA B C 1
ATOM 1454 O O . ALA B 1 97 ? -6.035 37.25 29.562 1 58.53 97 ALA B O 1
ATOM 1455 N N . VAL B 1 98 ? -6.98 36.031 28.062 1 59.53 98 VAL B N 1
ATOM 1456 C CA . VAL B 1 98 ? -7.977 37.031 27.719 1 59.53 98 VAL B CA 1
ATOM 1457 C C . VAL B 1 98 ? -8.969 37.219 28.875 1 59.53 98 VAL B C 1
ATOM 1459 O O . VAL B 1 98 ? -9.344 38.344 29.219 1 59.53 98 VAL B O 1
ATOM 1462 N N . SER B 1 99 ? -9.391 36.062 29.359 1 59.94 99 SER B N 1
ATOM 1463 C CA . SER B 1 99 ? -10.328 36.125 30.469 1 59.94 99 SER B CA 1
ATOM 1464 C C . SER B 1 99 ? -9.703 36.875 31.656 1 59.94 99 SER B C 1
ATOM 1466 O O . SER B 1 99 ? -10.398 37.562 32.406 1 59.94 99 SER B O 1
ATOM 1468 N N . SER B 1 100 ? -8.414 36.75 31.812 1 59.19 100 SER B N 1
ATOM 1469 C CA . SER B 1 100 ? -7.762 37.375 32.938 1 59.19 100 SER B CA 1
ATOM 1470 C C . SER B 1 100 ? -7.578 38.875 32.719 1 59.19 100 SER B C 1
ATOM 1472 O O . SER B 1 100 ? -7.504 39.656 33.656 1 59.19 100 SER B O 1
ATOM 1474 N N . LEU B 1 101 ? -7.461 39.312 31.422 1 56.88 101 LEU B N 1
ATOM 1475 C CA . LEU B 1 101 ? -7.223 40.719 31.156 1 56.88 101 LEU B CA 1
ATOM 1476 C C . LEU B 1 101 ? -8.523 41.5 31.203 1 56.88 101 LEU B C 1
ATOM 1478 O O . LEU B 1 101 ? -8.5 42.75 31.375 1 56.88 101 LEU B O 1
ATOM 1482 N N . ASP B 1 102 ? -9.617 40.969 30.812 1 54.25 102 ASP B N 1
ATOM 1483 C CA . ASP B 1 102 ? -10.844 41.75 30.781 1 54.25 102 ASP B CA 1
ATOM 1484 C C . ASP B 1 102 ? -11.352 42.031 32.188 1 54.25 102 ASP B C 1
ATOM 1486 O O . ASP B 1 102 ? -12.391 42.688 32.375 1 54.25 102 ASP B O 1
ATOM 1490 N N . LEU B 1 103 ? -10.789 41.438 33.188 1 47.88 103 LEU B N 1
ATOM 1491 C CA . LEU B 1 103 ? -11.422 41.844 34.438 1 47.88 103 LEU B CA 1
ATOM 1492 C C . LEU B 1 103 ? -10.75 43.094 35 1 47.88 103 LEU B C 1
ATOM 1494 O O . LEU B 1 103 ? -9.547 43.094 35.281 1 47.88 103 LEU B O 1
ATOM 1498 N N . PRO B 1 104 ? -11.109 44.344 34.469 1 42.81 104 PRO B N 1
ATOM 1499 C CA . PRO B 1 104 ? -10.82 45.469 35.375 1 42.81 104 PRO B CA 1
ATOM 1500 C C . PRO B 1 104 ? -11.547 45.344 36.719 1 42.81 104 PRO B C 1
ATOM 1502 O O . PRO B 1 104 ? -12.562 44.656 36.812 1 42.81 104 PRO B O 1
#

Sequence (208 aa):
MTDPAVTFALVPDEVTDAGRYVQQAAANLVAGLRSGSAEVDGLMTTWHGTAATAYAAAWDETHRAALSVFEALADMAELLGVVVDRSQVTDTGTATAVSSLDLPMTDPAVTFALVPDEVTDAGRYVQQAAANLVAGLRSGSAEVDGLMTTWHGTAATAYAAAWDETHRAALSVFEALADMAELLGVVVDRSQVTDTGTATAVSSLDLP

Secondary structure (DSSP, 8-state):
------------HHHHHHHHHHHHHHHHHHHHHHHHHHHHHHHHTT--SHHHHHHHHHHHHHHHHHHHHHHHHHHHHHHHHHHHHHHHHHHHHHHHHHHHHS--/------------HHHHHHHHHHHHHHHHHHHHHHHHHHHHHHHHTT--SHHHHHHHHHHHHHHHHHHHHHHHHHHHHHHHHHHHHHHHHHHHHHHHHHHHHS--

pLDDT: mean 83.44, std 18.68, range [34.03, 97.94]

InterPro domains:
  IPR010310 Type VII secretion system ESAT-6-like [PF06013] (11-85)
  IPR036689 ESAT-6-like superfamily [SSF140453] (10-95)

Radius of gyration: 27.14 Å; Cα contacts (8 Å, |Δi|>4): 139; chains: 2; bounding box: 26×93×70 Å

Organism: Nocardia brasiliensis (strain ATCC 700358 / HUJEG-1) (NCBI:txid1133849)